Protein AF-A0A3M1UWJ4-F1 (afdb_monomer)

Structure (mmCIF, N/CA/C/O backbone):
data_AF-A0A3M1UWJ4-F1
#
_entry.id   AF-A0A3M1UWJ4-F1
#
loop_
_atom_site.group_PDB
_atom_site.id
_atom_site.type_symbol
_atom_site.label_atom_id
_atom_site.label_alt_id
_atom_site.label_comp_id
_atom_site.label_asym_id
_atom_site.label_entity_id
_atom_site.label_seq_id
_atom_site.pdbx_PDB_ins_code
_atom_site.Cartn_x
_atom_site.Cartn_y
_atom_site.Cartn_z
_atom_site.occupancy
_atom_site.B_iso_or_equiv
_atom_site.auth_seq_id
_atom_site.auth_comp_id
_atom_site.auth_asym_id
_atom_site.auth_atom_id
_atom_site.pdbx_PDB_model_num
ATOM 1 N N . MET A 1 1 ? -3.415 2.667 -33.981 1.00 69.69 1 MET A N 1
ATOM 2 C CA . MET A 1 1 ? -2.048 2.408 -34.490 1.00 69.69 1 MET A CA 1
ATOM 3 C C . MET A 1 1 ? -2.076 1.138 -35.316 1.00 69.69 1 MET A C 1
ATOM 5 O O . MET A 1 1 ? -2.840 0.243 -34.973 1.00 69.69 1 MET A O 1
ATOM 9 N N . LYS A 1 2 ? -1.305 1.057 -36.405 1.00 79.06 2 LYS A N 1
ATOM 10 C CA . LYS A 1 2 ? -1.230 -0.171 -37.210 1.00 79.06 2 LYS A CA 1
ATOM 11 C C . LYS A 1 2 ? -0.122 -1.060 -36.645 1.00 79.06 2 LYS A C 1
ATOM 13 O O . LYS A 1 2 ? 1.009 -0.594 -36.506 1.00 79.06 2 LYS A O 1
ATOM 18 N N . CYS A 1 3 ? -0.456 -2.303 -36.304 1.00 88.12 3 CYS A N 1
ATOM 19 C CA . CYS A 1 3 ? 0.518 -3.300 -35.873 1.00 88.12 3 CYS A CA 1
ATOM 20 C C . CYS A 1 3 ? 0.873 -4.213 -37.051 1.00 88.12 3 CYS A C 1
ATOM 22 O O . CYS A 1 3 ? -0.024 -4.680 -37.749 1.00 88.12 3 CYS A O 1
ATOM 24 N N . GLU A 1 4 ? 2.163 -4.441 -37.282 1.00 91.56 4 GLU A N 1
ATOM 25 C CA . GLU A 1 4 ? 2.673 -5.355 -38.307 1.00 91.56 4 GLU A CA 1
ATOM 26 C C . GLU A 1 4 ? 3.315 -6.575 -37.645 1.00 91.56 4 GLU A C 1
ATOM 28 O O . GLU A 1 4 ? 4.094 -6.432 -36.696 1.00 91.56 4 GLU A O 1
ATOM 33 N N . VAL A 1 5 ? 3.018 -7.779 -38.142 1.00 92.69 5 VAL A N 1
ATOM 34 C CA . VAL A 1 5 ? 3.632 -9.008 -37.632 1.00 92.69 5 VAL A CA 1
ATOM 35 C C . VAL A 1 5 ? 4.666 -9.528 -38.626 1.00 92.69 5 VAL A C 1
ATOM 37 O O . VAL A 1 5 ? 4.366 -9.878 -39.764 1.00 92.69 5 VAL A O 1
ATOM 40 N N . HIS A 1 6 ? 5.903 -9.627 -38.159 1.00 93.88 6 HIS A N 1
ATOM 41 C CA . HIS A 1 6 ? 7.056 -10.117 -38.900 1.00 93.88 6 HIS A CA 1
ATOM 42 C C . HIS A 1 6 ? 7.470 -11.495 -38.384 1.00 93.88 6 HIS A C 1
ATOM 44 O O . HIS A 1 6 ? 7.193 -11.858 -37.242 1.00 93.88 6 HIS A O 1
ATOM 50 N N . PHE A 1 7 ? 8.170 -12.263 -39.213 1.00 93.69 7 PHE A N 1
ATOM 51 C CA . PHE A 1 7 ? 8.702 -13.580 -38.855 1.00 93.69 7 PHE A CA 1
ATOM 52 C C . PHE A 1 7 ? 10.211 -13.604 -39.106 1.00 93.69 7 PHE A C 1
ATOM 54 O O . PHE A 1 7 ? 10.689 -13.037 -40.093 1.00 93.69 7 PHE A O 1
ATOM 61 N N . THR A 1 8 ? 10.970 -14.257 -38.225 1.00 90.00 8 THR A N 1
ATOM 62 C CA . THR A 1 8 ? 12.392 -14.542 -38.471 1.00 90.00 8 THR A CA 1
ATOM 63 C C . THR A 1 8 ? 12.554 -15.477 -39.668 1.00 90.00 8 THR A C 1
ATOM 65 O O . THR A 1 8 ? 11.612 -16.167 -40.070 1.00 90.00 8 THR A O 1
ATOM 68 N N . ARG A 1 9 ? 13.742 -15.494 -40.289 1.00 84.19 9 ARG A N 1
ATOM 69 C CA . ARG A 1 9 ? 13.929 -16.244 -41.547 1.00 84.19 9 ARG A CA 1
ATOM 70 C C . ARG A 1 9 ? 13.749 -17.743 -41.345 1.00 84.19 9 ARG A C 1
ATOM 72 O O . ARG A 1 9 ? 13.136 -18.390 -42.185 1.00 84.19 9 ARG A O 1
ATOM 79 N N . SER A 1 10 ? 14.237 -18.253 -40.220 1.00 85.25 10 SER A N 1
ATOM 80 C CA . SER A 1 10 ? 14.129 -19.663 -39.855 1.00 85.25 10 SER A CA 1
ATOM 81 C C . SER A 1 10 ? 12.829 -20.006 -39.128 1.00 85.25 10 SER A C 1
ATOM 83 O O . SER A 1 10 ? 12.615 -21.167 -38.800 1.00 85.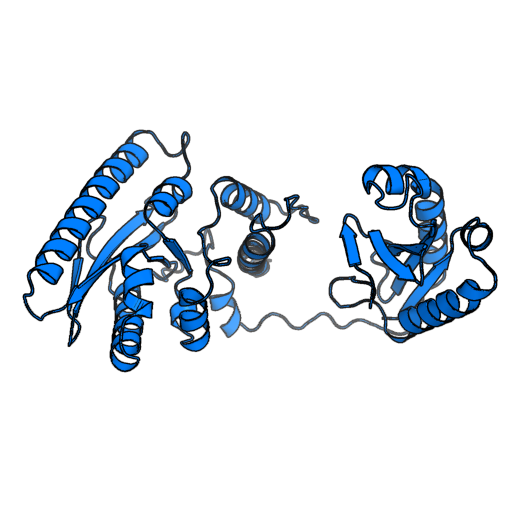25 10 SER A O 1
ATOM 85 N N . PHE A 1 11 ? 11.947 -19.034 -38.854 1.00 90.69 11 PHE A N 1
ATOM 86 C CA . PHE A 1 11 ? 10.750 -19.272 -38.044 1.00 90.69 11 PHE A CA 1
ATOM 87 C C . PHE A 1 11 ? 9.915 -20.440 -38.575 1.00 90.69 11 PHE A C 1
ATOM 89 O O . PHE A 1 11 ? 9.492 -21.313 -37.824 1.00 90.69 11 PHE A O 1
ATOM 96 N N . TRP A 1 12 ? 9.664 -20.450 -39.886 1.00 90.56 12 TRP A N 1
ATOM 97 C CA . TRP A 1 12 ? 8.770 -21.420 -40.514 1.00 90.56 12 TRP A CA 1
ATOM 98 C C . TRP A 1 12 ? 9.391 -22.803 -40.704 1.00 90.56 12 TRP A C 1
ATOM 100 O O . TRP A 1 12 ? 8.640 -23.747 -40.975 1.00 90.56 12 TRP A O 1
ATOM 110 N N . ASP A 1 13 ? 10.708 -22.927 -40.540 1.00 89.62 13 ASP A N 1
ATOM 111 C CA . ASP A 1 13 ? 11.413 -24.208 -40.597 1.00 89.62 13 ASP A CA 1
ATOM 112 C C . ASP A 1 13 ? 11.042 -25.077 -39.385 1.00 89.62 13 ASP A C 1
ATOM 114 O O . ASP A 1 13 ? 10.904 -26.293 -39.506 1.00 89.62 13 ASP A O 1
ATOM 118 N N . ASP A 1 14 ? 10.753 -24.442 -38.244 1.00 83.06 14 ASP A N 1
ATOM 119 C CA . ASP A 1 14 ? 10.400 -25.113 -36.988 1.00 83.06 14 ASP A CA 1
ATOM 120 C C . ASP A 1 14 ? 8.891 -25.398 -36.834 1.00 83.06 14 ASP A C 1
ATOM 122 O O . ASP A 1 14 ? 8.467 -26.102 -35.906 1.00 83.06 14 ASP A O 1
ATOM 126 N N . VAL A 1 15 ? 8.052 -24.854 -37.725 1.00 88.88 15 VAL A N 1
ATOM 127 C CA . VAL A 1 15 ? 6.584 -24.917 -37.629 1.00 88.88 15 VAL A CA 1
ATOM 128 C C . VAL A 1 15 ? 6.014 -26.027 -38.506 1.00 88.88 15 VAL A C 1
ATOM 130 O O . VAL A 1 15 ? 6.067 -25.958 -39.738 1.00 88.88 15 VAL A O 1
ATOM 133 N N . ASP A 1 16 ? 5.374 -27.004 -37.858 1.00 88.81 16 ASP A N 1
ATOM 134 C CA . ASP A 1 16 ? 4.639 -28.075 -38.534 1.00 88.81 16 ASP A CA 1
ATOM 135 C C . ASP A 1 16 ? 3.436 -27.556 -39.345 1.00 88.81 16 ASP A C 1
ATOM 137 O O . ASP A 1 16 ? 2.876 -26.490 -39.082 1.00 88.81 16 ASP A O 1
ATOM 141 N N . GLY A 1 17 ? 3.047 -28.309 -40.379 1.00 86.19 17 GLY A N 1
ATOM 142 C CA . GLY A 1 17 ? 2.015 -27.891 -41.333 1.00 86.19 17 GLY A CA 1
ATOM 143 C C . GLY A 1 17 ? 0.660 -27.574 -40.690 1.00 86.19 17 GLY A C 1
ATOM 144 O O . GLY A 1 17 ? -0.005 -26.634 -41.123 1.00 86.19 17 GLY A O 1
ATOM 145 N N . GLU A 1 18 ? 0.289 -28.299 -39.631 1.00 86.06 18 GLU A N 1
ATOM 146 C CA . GLU A 1 18 ? -0.959 -28.094 -38.886 1.00 86.06 18 GLU A CA 1
ATOM 147 C C . GLU A 1 18 ? -0.951 -26.761 -38.120 1.00 86.06 18 GLU A C 1
ATOM 149 O O . GLU A 1 18 ? -1.929 -26.010 -38.153 1.00 86.06 18 GLU A O 1
ATOM 154 N N . SER A 1 19 ? 0.177 -26.400 -37.501 1.00 89.50 19 SER A N 1
ATOM 155 C CA . SER A 1 19 ? 0.301 -25.170 -36.709 1.00 89.50 19 SER A CA 1
ATOM 156 C C . SER A 1 19 ? 0.443 -23.908 -37.561 1.00 89.50 19 SER A C 1
ATOM 158 O O . SER A 1 19 ? 0.139 -22.809 -37.085 1.00 89.50 19 SER A O 1
ATOM 160 N N . ARG A 1 20 ? 0.855 -24.024 -38.834 1.00 93.00 20 ARG A N 1
ATOM 161 C CA . ARG A 1 20 ? 1.030 -22.863 -39.731 1.00 93.00 20 ARG A CA 1
ATOM 162 C C . ARG A 1 20 ? -0.246 -22.040 -39.891 1.00 93.00 20 ARG A C 1
ATOM 164 O O . ARG A 1 20 ? -0.184 -20.811 -39.851 1.00 93.00 20 ARG A O 1
ATOM 171 N N . GLY A 1 21 ? -1.395 -22.701 -40.043 1.00 91.38 21 GLY A N 1
ATOM 172 C CA . GLY A 1 21 ? -2.692 -22.029 -40.168 1.00 91.38 21 GLY A CA 1
ATOM 173 C C . GLY A 1 21 ? -3.062 -21.245 -38.908 1.00 91.38 21 GLY A C 1
ATOM 174 O O . GLY A 1 21 ? -3.413 -20.067 -38.987 1.00 91.38 21 GLY A O 1
ATOM 175 N N . ALA A 1 22 ? -2.895 -21.866 -37.738 1.00 90.44 22 ALA A N 1
ATOM 176 C CA . ALA A 1 22 ? -3.184 -21.242 -36.449 1.00 90.44 22 ALA A CA 1
ATOM 177 C C . ALA A 1 22 ? -2.286 -20.024 -36.173 1.00 90.44 22 ALA A C 1
ATOM 179 O O . ALA A 1 22 ? -2.778 -18.981 -35.747 1.00 90.44 22 ALA A O 1
ATOM 180 N N . ILE A 1 23 ? -0.984 -20.122 -36.465 1.00 93.69 23 ILE A N 1
ATOM 181 C CA . ILE A 1 23 ? -0.036 -19.016 -36.263 1.00 93.69 23 ILE A CA 1
ATOM 182 C C . ILE A 1 23 ? -0.341 -17.848 -37.207 1.00 93.69 23 ILE A C 1
ATOM 184 O O . ILE A 1 23 ? -0.319 -16.698 -36.773 1.00 93.69 23 ILE A O 1
ATOM 188 N N . ARG A 1 24 ? -0.693 -18.113 -38.473 1.00 94.44 24 ARG A N 1
ATOM 189 C CA . ARG A 1 24 ? -1.115 -17.055 -39.409 1.00 94.44 24 ARG A CA 1
ATOM 190 C C . ARG A 1 24 ? -2.410 -16.376 -38.971 1.00 94.44 24 ARG A C 1
ATOM 192 O O . ARG A 1 24 ? -2.495 -15.155 -39.023 1.00 94.44 24 ARG A O 1
ATOM 199 N N . SER A 1 25 ? -3.391 -17.149 -38.503 1.00 92.25 25 SER A N 1
ATOM 200 C CA . SER A 1 25 ? -4.639 -16.595 -37.967 1.00 92.25 25 SER A CA 1
ATOM 201 C C . SER A 1 25 ? -4.383 -15.710 -36.745 1.00 92.25 25 SER A C 1
ATOM 203 O O . SER A 1 25 ? -4.987 -14.649 -36.616 1.00 92.25 25 SER A O 1
ATOM 205 N N . LEU A 1 26 ? -3.474 -16.129 -35.862 1.00 92.44 26 LEU A N 1
ATOM 206 C CA . LEU A 1 26 ? -3.075 -15.353 -34.693 1.00 92.44 26 LEU A CA 1
ATOM 207 C C . LEU A 1 26 ? -2.344 -14.064 -35.089 1.00 92.44 26 LEU A C 1
ATOM 209 O O . LEU A 1 26 ? -2.644 -13.012 -34.534 1.00 92.44 26 LEU A O 1
ATOM 213 N N . ALA A 1 27 ? -1.424 -14.131 -36.054 1.00 93.88 27 ALA A N 1
ATOM 214 C CA . ALA A 1 27 ? -0.736 -12.956 -36.582 1.00 93.88 27 ALA A CA 1
ATOM 215 C C . ALA A 1 27 ? -1.736 -11.938 -37.149 1.00 93.88 27 ALA A C 1
ATOM 217 O O . ALA A 1 27 ? -1.741 -10.793 -36.712 1.00 93.88 27 ALA A O 1
ATOM 218 N N . ALA A 1 28 ? -2.667 -12.374 -38.003 1.00 92.31 28 ALA A N 1
ATOM 219 C CA . ALA A 1 28 ? -3.712 -11.506 -38.550 1.00 92.31 28 ALA A CA 1
ATOM 220 C C . ALA A 1 28 ? -4.605 -10.888 -37.457 1.00 92.31 28 ALA A C 1
ATOM 222 O O . ALA A 1 28 ? -5.047 -9.744 -37.569 1.00 92.31 28 ALA A O 1
ATOM 223 N N . GLN A 1 29 ? -4.869 -11.626 -36.374 1.00 89.50 29 GLN A N 1
ATOM 224 C CA . GLN A 1 29 ? -5.610 -11.101 -35.230 1.00 89.50 29 GLN A CA 1
ATOM 225 C C . GLN A 1 29 ? -4.820 -10.022 -34.479 1.00 89.50 29 GLN A C 1
ATOM 227 O O . GLN A 1 29 ? -5.409 -9.012 -34.100 1.00 89.50 29 GLN A O 1
ATOM 232 N N . ILE A 1 30 ? -3.509 -10.202 -34.294 1.00 90.69 30 ILE A N 1
ATOM 233 C CA . ILE A 1 30 ? -2.627 -9.190 -33.691 1.00 90.69 30 ILE A CA 1
ATOM 234 C C . ILE A 1 30 ? -2.574 -7.938 -34.571 1.00 90.69 30 ILE A C 1
ATOM 236 O O . ILE A 1 30 ? -2.730 -6.838 -34.055 1.00 90.69 30 ILE A O 1
ATOM 240 N N . GLU A 1 31 ? -2.437 -8.083 -35.891 1.00 91.62 31 GLU A N 1
ATOM 241 C CA . GLU A 1 31 ? -2.428 -6.944 -36.822 1.00 91.62 31 GLU A CA 1
ATOM 242 C C . GLU A 1 31 ? -3.753 -6.171 -36.807 1.00 91.62 31 GLU A C 1
ATOM 244 O O . GLU A 1 31 ? -3.763 -4.942 -36.879 1.00 91.62 31 GLU A O 1
ATOM 249 N N . LYS A 1 32 ? -4.881 -6.885 -36.673 1.00 90.00 32 LYS A N 1
ATOM 250 C CA . LYS A 1 32 ? -6.222 -6.289 -36.598 1.00 90.00 32 LYS A CA 1
ATOM 251 C C . LYS A 1 32 ? -6.481 -5.570 -35.272 1.00 90.00 32 LYS A C 1
ATOM 253 O O . LYS A 1 32 ? -7.102 -4.512 -35.277 1.00 90.00 32 LYS A O 1
ATOM 258 N N . VAL A 1 33 ? -6.094 -6.177 -34.150 1.00 87.38 33 VAL A N 1
ATOM 259 C CA . VAL A 1 33 ? -6.375 -5.654 -32.800 1.00 87.38 33 VAL A CA 1
ATOM 260 C C . VAL A 1 33 ? -5.353 -4.595 -32.386 1.00 87.38 33 VAL A C 1
ATOM 262 O O . VAL A 1 33 ? -5.705 -3.656 -31.679 1.00 87.38 33 VAL A O 1
ATOM 265 N N . GLY A 1 34 ? -4.109 -4.719 -32.846 1.00 86.19 34 GLY A N 1
ATOM 266 C CA . GLY A 1 34 ? -2.986 -3.922 -32.368 1.00 86.19 34 GLY A CA 1
ATOM 267 C C . GLY A 1 34 ? -2.425 -4.422 -31.035 1.00 86.19 34 GLY A C 1
ATOM 268 O O . GLY A 1 34 ? -2.916 -5.393 -30.448 1.00 86.19 34 GLY A O 1
ATOM 269 N N . LEU A 1 35 ? -1.371 -3.760 -30.555 1.00 84.44 35 LEU A N 1
ATOM 270 C CA . LEU A 1 35 ? -0.904 -3.951 -29.183 1.00 84.44 35 LEU A CA 1
ATOM 271 C C . LEU A 1 35 ? -1.810 -3.183 -28.220 1.00 84.44 35 LEU A C 1
ATOM 273 O O . LEU A 1 35 ? -2.446 -2.196 -28.591 1.00 84.44 35 LEU A O 1
ATOM 277 N N . ARG A 1 36 ? -1.856 -3.629 -26.966 1.00 78.12 36 ARG A N 1
ATOM 278 C CA . ARG A 1 36 ? -2.507 -2.871 -25.889 1.00 78.12 36 ARG A CA 1
ATOM 279 C C . ARG A 1 36 ? -1.721 -1.591 -25.586 1.00 78.12 36 ARG A C 1
ATOM 281 O O . ARG A 1 36 ? -0.558 -1.477 -25.963 1.00 78.12 36 ARG A O 1
ATOM 288 N N . GLU A 1 37 ? -2.337 -0.660 -24.861 1.00 71.44 37 GLU A N 1
ATOM 289 C CA . GLU A 1 37 ? -1.729 0.632 -24.488 1.00 71.44 37 GLU A CA 1
ATOM 290 C C . GLU A 1 37 ? -0.381 0.479 -23.764 1.00 71.44 37 GLU A C 1
ATOM 292 O O . GLU A 1 37 ? 0.522 1.282 -23.955 1.00 71.44 37 GLU A O 1
ATOM 297 N N . ASN A 1 38 ? -0.194 -0.614 -23.021 1.00 69.38 38 ASN A N 1
ATOM 298 C CA . ASN A 1 38 ? 1.060 -0.957 -22.345 1.00 69.38 38 ASN A CA 1
ATOM 299 C C . ASN A 1 38 ? 2.074 -1.731 -23.220 1.00 69.38 38 ASN A C 1
ATOM 301 O O . ASN A 1 38 ? 3.010 -2.329 -22.691 1.00 69.38 38 ASN A O 1
ATOM 305 N N . GLY A 1 39 ? 1.860 -1.816 -24.537 1.00 79.50 39 GLY A N 1
ATOM 306 C CA . GLY A 1 39 ? 2.715 -2.560 -25.469 1.00 79.50 39 GLY A CA 1
ATOM 307 C C . GLY A 1 39 ? 2.550 -4.085 -25.425 1.00 79.50 39 GLY A C 1
ATOM 308 O O . GLY A 1 39 ? 3.298 -4.801 -26.090 1.00 79.50 39 GLY A O 1
ATOM 309 N N . ALA A 1 40 ? 1.583 -4.616 -24.668 1.00 79.69 40 ALA A N 1
ATOM 310 C CA . ALA A 1 40 ? 1.363 -6.057 -24.592 1.00 79.69 40 ALA A CA 1
ATOM 311 C C . ALA A 1 40 ? 0.735 -6.617 -25.878 1.00 79.69 40 ALA A C 1
ATOM 313 O O . ALA A 1 40 ? -0.246 -6.077 -26.400 1.00 79.69 40 ALA A O 1
ATOM 314 N N . ILE A 1 41 ? 1.251 -7.762 -26.337 1.00 86.31 41 ILE A N 1
ATOM 315 C CA . ILE A 1 41 ? 0.637 -8.536 -27.421 1.00 86.31 41 ILE A CA 1
ATOM 316 C C . ILE A 1 41 ? -0.602 -9.253 -26.860 1.00 86.31 41 ILE A C 1
ATOM 318 O O . ILE A 1 41 ? -0.474 -10.029 -25.905 1.00 86.31 41 ILE A O 1
ATOM 322 N N . PRO A 1 42 ? -1.804 -9.055 -27.433 1.00 83.12 42 PRO A N 1
ATOM 323 C CA . PRO A 1 42 ? -2.995 -9.769 -26.995 1.00 83.12 42 PRO A CA 1
ATOM 324 C C . PRO A 1 42 ? -2.766 -11.284 -26.969 1.00 83.12 42 PRO A C 1
ATOM 326 O O . PRO A 1 42 ? -2.249 -11.865 -27.922 1.00 83.12 42 PRO A O 1
ATOM 329 N N . TYR A 1 43 ? -3.199 -11.937 -25.889 1.00 86.75 43 TYR A N 1
ATOM 330 C CA . TYR A 1 43 ? -3.134 -13.393 -25.701 1.00 86.75 43 TYR A CA 1
ATOM 331 C C . TYR A 1 43 ? -1.735 -14.005 -25.531 1.00 86.75 43 TYR A C 1
ATOM 333 O O . TYR A 1 43 ? -1.613 -15.233 -25.647 1.00 86.75 43 TYR A O 1
ATOM 341 N N . PHE A 1 44 ? -0.713 -13.186 -25.285 1.00 90.44 44 PHE A N 1
ATOM 342 C CA . PHE A 1 44 ? 0.619 -13.637 -24.896 1.00 90.44 44 PHE A CA 1
ATOM 343 C C . PHE A 1 44 ? 0.908 -13.278 -23.435 1.00 90.44 44 PHE A C 1
ATOM 345 O O . PHE A 1 44 ? 0.432 -12.273 -22.913 1.00 90.44 44 PHE A O 1
ATOM 352 N N . GLU A 1 45 ? 1.728 -14.102 -22.795 1.00 83.69 45 GLU A N 1
ATOM 353 C CA . GLU A 1 45 ? 2.301 -13.860 -21.476 1.00 83.69 45 GLU A CA 1
ATOM 354 C C . GLU A 1 45 ? 3.627 -13.099 -21.630 1.00 83.69 45 GLU A C 1
ATOM 356 O O . GLU A 1 45 ? 4.457 -13.495 -22.459 1.00 83.69 45 GLU A O 1
ATOM 361 N N . PRO A 1 46 ? 3.865 -12.028 -20.859 1.00 84.81 46 PRO A N 1
ATOM 362 C CA . PRO A 1 46 ? 5.129 -11.307 -20.904 1.00 84.81 46 PRO A CA 1
ATOM 363 C C . PRO A 1 46 ? 6.262 -12.138 -20.289 1.00 84.81 46 PRO A C 1
ATOM 365 O O . PRO A 1 46 ? 6.089 -12.803 -19.269 1.00 84.81 46 PRO A O 1
ATOM 368 N N . LEU A 1 47 ? 7.439 -12.066 -20.907 1.00 74.62 47 LEU A N 1
ATOM 369 C CA . LEU A 1 47 ? 8.695 -12.612 -20.382 1.00 74.62 47 LEU A CA 1
ATOM 370 C C . LEU A 1 47 ? 9.652 -11.517 -19.882 1.00 74.62 47 LEU A C 1
ATOM 372 O O . LEU A 1 47 ? 10.583 -11.822 -19.146 1.00 74.62 47 LEU A O 1
ATOM 376 N N . GLY A 1 48 ? 9.411 -10.253 -20.247 1.00 76.19 48 GLY A N 1
ATOM 377 C CA . GLY A 1 48 ? 10.289 -9.115 -19.950 1.00 76.19 48 GLY A CA 1
ATOM 378 C C . GLY A 1 48 ? 11.146 -8.707 -21.153 1.00 76.19 48 GLY A C 1
ATOM 379 O O . GLY A 1 48 ? 11.228 -9.436 -22.137 1.00 76.19 48 GLY A O 1
ATOM 380 N N . ARG A 1 49 ? 11.749 -7.508 -21.107 1.00 76.06 49 ARG A N 1
ATOM 381 C CA . ARG A 1 49 ? 12.565 -6.922 -22.200 1.00 76.06 49 ARG A CA 1
ATOM 382 C C . ARG A 1 49 ? 11.904 -7.012 -23.589 1.00 76.06 49 ARG A C 1
ATOM 384 O O . ARG A 1 49 ? 12.565 -7.344 -24.565 1.00 76.06 49 ARG A O 1
ATOM 391 N N . CYS A 1 50 ? 10.598 -6.744 -23.665 1.00 85.75 50 CYS A N 1
ATOM 392 C CA . CYS A 1 50 ? 9.770 -6.841 -24.879 1.00 85.75 50 CYS A CA 1
ATOM 393 C C . CYS A 1 50 ? 9.549 -8.262 -25.436 1.00 85.75 50 CYS A C 1
ATOM 395 O O . CYS A 1 50 ? 8.978 -8.402 -26.517 1.00 85.75 50 CYS A O 1
ATOM 397 N N . PHE A 1 51 ? 9.940 -9.316 -24.712 1.00 86.25 51 PHE A N 1
ATOM 398 C CA . PHE A 1 51 ? 9.649 -10.702 -25.076 1.00 86.25 51 PHE A CA 1
ATOM 399 C C . PHE A 1 51 ? 8.312 -11.175 -24.518 1.00 86.25 51 PHE A C 1
ATOM 401 O O . PHE A 1 51 ? 7.903 -10.831 -23.406 1.00 86.25 51 PHE A O 1
ATOM 408 N N . PHE A 1 52 ? 7.669 -12.041 -25.289 1.00 90.94 52 PHE A N 1
ATOM 409 C CA . PHE A 1 52 ? 6.359 -12.598 -25.010 1.00 90.94 52 PHE A CA 1
ATOM 410 C C . PHE A 1 52 ? 6.315 -14.074 -25.404 1.00 90.94 52 PHE A C 1
ATOM 412 O O . PHE A 1 52 ? 6.951 -14.491 -26.376 1.00 90.94 52 PHE A O 1
ATOM 419 N N . LYS A 1 53 ? 5.523 -14.870 -24.684 1.00 93.00 53 LYS A N 1
ATOM 420 C CA . LYS A 1 53 ? 5.261 -16.273 -25.017 1.00 93.00 53 LYS A CA 1
ATOM 421 C C . LYS A 1 53 ? 3.775 -16.577 -25.114 1.00 93.00 53 LYS A C 1
ATOM 423 O O . LYS A 1 53 ? 2.965 -16.037 -24.372 1.00 93.00 53 LYS A O 1
ATOM 428 N N . LYS A 1 54 ? 3.414 -17.507 -25.993 1.00 93.25 54 LYS A N 1
ATOM 429 C CA . LYS A 1 54 ? 2.062 -18.068 -26.069 1.00 93.25 54 LYS A CA 1
ATOM 430 C C . LYS A 1 54 ? 2.124 -19.565 -26.306 1.00 93.25 54 LYS A C 1
ATOM 432 O O . LYS A 1 54 ? 2.909 -20.048 -27.119 1.00 93.25 54 LYS A O 1
ATOM 437 N N . ARG A 1 55 ? 1.263 -20.316 -25.627 1.00 90.62 55 ARG A N 1
ATOM 438 C CA . ARG A 1 55 ? 1.085 -21.741 -25.909 1.00 90.62 55 ARG A CA 1
ATOM 439 C C . ARG A 1 55 ? 0.176 -21.939 -27.124 1.00 90.62 55 ARG A C 1
ATOM 441 O O . ARG A 1 55 ? -0.925 -21.397 -27.168 1.00 90.62 55 ARG A O 1
ATOM 448 N N . VAL A 1 56 ? 0.627 -22.747 -28.079 1.00 90.44 56 VAL A N 1
ATOM 449 C CA . VAL A 1 56 ? -0.164 -23.196 -29.235 1.00 90.44 56 VAL A CA 1
ATOM 450 C C . VAL A 1 56 ? 0.007 -24.711 -29.316 1.00 90.44 56 VAL A C 1
ATOM 452 O O . VAL A 1 56 ? 1.064 -25.202 -29.709 1.00 90.44 56 VAL A O 1
ATOM 455 N N . GLY A 1 57 ? -0.997 -25.450 -28.835 1.00 87.88 57 GLY A N 1
ATOM 456 C CA . GLY A 1 57 ? -0.928 -26.906 -28.685 1.00 87.88 57 GLY A CA 1
ATOM 457 C C . GLY A 1 57 ? 0.086 -27.359 -27.622 1.00 87.88 57 GLY A C 1
ATOM 458 O O . GLY A 1 57 ? 0.058 -26.922 -26.463 1.00 87.88 57 GLY A O 1
ATOM 459 N N . ASN A 1 58 ? 0.985 -28.265 -28.007 1.00 87.25 58 ASN A N 1
ATOM 460 C CA . ASN A 1 58 ? 2.092 -28.769 -27.181 1.00 87.25 58 ASN A CA 1
ATOM 461 C C . ASN A 1 58 ? 3.411 -28.000 -27.399 1.00 87.25 58 ASN A C 1
ATOM 463 O O . ASN A 1 58 ? 4.463 -28.450 -26.944 1.00 87.25 58 ASN A O 1
ATOM 467 N N . ARG A 1 59 ? 3.361 -26.848 -28.073 1.00 91.31 59 ARG A N 1
ATOM 468 C CA . ARG A 1 59 ? 4.520 -26.003 -28.367 1.00 91.31 59 ARG A CA 1
ATOM 469 C C . ARG A 1 59 ? 4.301 -24.577 -27.872 1.00 91.31 59 ARG A C 1
ATOM 471 O O . ARG A 1 59 ? 3.186 -24.172 -27.519 1.00 91.31 59 ARG A O 1
ATOM 478 N N . ARG A 1 60 ? 5.385 -23.810 -27.841 1.00 92.31 60 ARG A N 1
ATOM 479 C CA . ARG A 1 60 ? 5.408 -22.424 -27.391 1.00 92.31 60 ARG A CA 1
ATOM 480 C C . ARG A 1 60 ? 5.914 -21.512 -28.495 1.00 92.31 60 ARG A C 1
ATOM 482 O O . ARG A 1 60 ? 6.995 -21.712 -29.033 1.00 92.31 60 ARG A O 1
ATOM 489 N N . LEU A 1 61 ? 5.111 -20.507 -28.802 1.00 94.25 61 LEU A N 1
ATOM 490 C CA . LEU A 1 61 ? 5.445 -19.422 -29.703 1.00 94.25 61 LEU A CA 1
ATOM 491 C C . LEU A 1 61 ? 6.125 -18.309 -28.909 1.00 94.25 61 LEU A C 1
ATOM 493 O O . LEU A 1 61 ? 5.572 -17.862 -27.902 1.00 94.25 61 LEU A O 1
ATOM 497 N N . LEU A 1 62 ? 7.300 -17.881 -29.361 1.00 94.38 62 LEU A N 1
ATOM 498 C CA . LEU A 1 62 ? 8.031 -16.744 -28.812 1.00 94.38 62 LEU A CA 1
ATOM 499 C C . LEU A 1 62 ? 7.913 -15.553 -29.759 1.00 94.38 62 LEU A C 1
ATOM 501 O O . LEU A 1 62 ? 8.120 -15.690 -30.966 1.00 94.38 62 LEU A O 1
ATOM 505 N N . ALA A 1 63 ? 7.596 -14.395 -29.196 1.00 94.19 63 ALA A N 1
ATOM 506 C CA . ALA A 1 63 ? 7.450 -13.143 -29.916 1.00 94.19 63 ALA A CA 1
ATOM 507 C C . ALA A 1 63 ? 8.224 -12.024 -29.215 1.00 94.19 63 ALA A C 1
ATOM 509 O O . ALA A 1 63 ? 8.476 -12.087 -28.011 1.00 94.19 63 ALA A O 1
ATOM 510 N N . TYR A 1 64 ? 8.584 -11.002 -29.978 1.00 92.06 64 TYR A N 1
ATOM 511 C CA . TYR A 1 64 ? 9.311 -9.831 -29.515 1.00 92.06 64 TYR A CA 1
ATOM 512 C C . TYR A 1 64 ? 8.673 -8.568 -30.084 1.00 92.06 64 TYR A C 1
ATOM 514 O O . TYR A 1 64 ? 8.454 -8.479 -31.289 1.00 92.06 64 TYR A O 1
ATOM 522 N N . VAL A 1 65 ? 8.358 -7.597 -29.235 1.00 90.69 65 VAL A N 1
ATOM 523 C CA . VAL A 1 65 ? 7.873 -6.282 -29.678 1.00 90.69 65 VAL A CA 1
ATOM 524 C C . VAL A 1 65 ? 9.080 -5.401 -29.981 1.00 90.69 65 VAL A C 1
ATOM 526 O O . VAL A 1 65 ? 9.962 -5.260 -29.138 1.00 90.69 65 VAL A O 1
ATOM 529 N N . LEU A 1 66 ? 9.137 -4.823 -31.182 1.00 86.62 66 LEU A N 1
ATOM 530 C CA . LEU A 1 66 ? 10.251 -3.960 -31.570 1.00 86.62 66 LEU A CA 1
ATOM 531 C C . LEU A 1 66 ? 10.149 -2.604 -30.840 1.00 86.62 66 LEU A C 1
ATOM 533 O O . LEU A 1 66 ? 9.114 -1.946 -30.948 1.00 86.62 66 LEU A O 1
ATOM 537 N N . PRO A 1 67 ? 11.195 -2.167 -30.112 1.00 71.25 67 PRO A N 1
ATOM 538 C CA . PRO A 1 67 ? 11.130 -1.011 -29.220 1.00 71.25 67 PRO A CA 1
ATOM 539 C C . PRO A 1 67 ? 11.480 0.302 -29.939 1.00 71.25 67 PRO A C 1
ATOM 541 O O . PRO A 1 67 ? 12.358 1.032 -29.487 1.00 71.25 67 PRO A O 1
ATOM 544 N N . PHE A 1 68 ? 10.861 0.600 -31.084 1.00 69.38 68 PHE A N 1
ATOM 545 C CA . PHE A 1 68 ? 11.087 1.880 -31.762 1.00 69.38 68 PHE A CA 1
ATOM 546 C C . PHE A 1 68 ? 9.826 2.733 -31.821 1.00 69.38 68 PHE A C 1
ATOM 548 O O . PHE A 1 68 ? 8.723 2.250 -32.069 1.00 69.38 68 PHE A O 1
ATOM 555 N N . ASP A 1 69 ? 10.044 4.028 -31.631 1.00 52.22 69 ASP A N 1
ATOM 556 C CA . ASP A 1 69 ? 9.022 5.060 -31.553 1.00 52.22 69 ASP A CA 1
ATOM 557 C C . ASP A 1 69 ? 8.870 5.731 -32.926 1.00 52.22 69 ASP A C 1
ATOM 559 O O . ASP A 1 69 ? 9.275 6.868 -33.164 1.00 52.22 69 ASP A O 1
ATOM 563 N N . VAL A 1 70 ? 8.384 4.968 -33.909 1.00 58.97 70 VAL A N 1
ATOM 564 C CA . VAL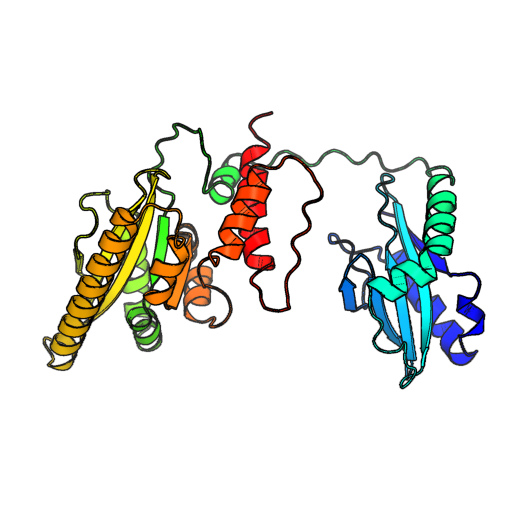 A 1 70 ? 7.982 5.547 -35.197 1.00 58.97 70 VAL A CA 1
ATOM 565 C C . VAL A 1 70 ? 6.494 5.839 -35.095 1.00 58.97 70 VAL A C 1
ATOM 567 O O . VAL A 1 70 ? 5.678 4.916 -35.072 1.00 58.97 70 VAL A O 1
ATOM 570 N N . VAL A 1 71 ? 6.160 7.131 -35.024 1.00 59.72 71 VAL A N 1
ATOM 571 C CA . VAL A 1 71 ? 4.802 7.654 -34.817 1.00 59.72 71 VAL A CA 1
ATOM 572 C C . VAL A 1 71 ? 3.766 6.849 -35.610 1.00 59.72 71 VAL A C 1
ATOM 574 O O . VAL A 1 71 ? 3.761 6.832 -36.841 1.00 59.72 71 VAL A O 1
ATOM 577 N N . GLY A 1 72 ? 2.882 6.163 -34.878 1.00 65.69 72 GLY A N 1
ATOM 578 C CA . GLY A 1 72 ? 1.734 5.441 -35.433 1.00 65.69 72 GLY A CA 1
ATOM 579 C C . GLY A 1 72 ? 1.969 3.979 -35.841 1.00 65.69 72 GLY A C 1
ATOM 580 O O . GLY A 1 72 ? 1.010 3.337 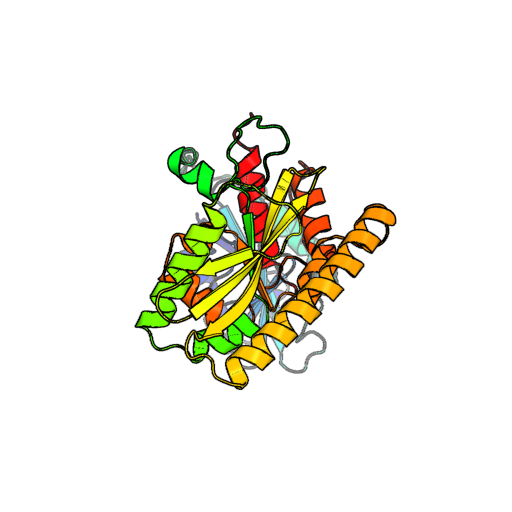-36.294 1.00 65.69 72 GLY A O 1
ATOM 581 N N . ARG A 1 73 ? 3.178 3.426 -35.663 1.00 76.25 73 ARG A N 1
ATOM 582 C CA . ARG A 1 73 ? 3.517 2.037 -36.021 1.00 76.25 73 ARG A CA 1
ATOM 583 C C . ARG A 1 73 ? 3.956 1.205 -34.825 1.00 76.25 73 ARG A C 1
ATOM 585 O O . ARG A 1 73 ? 4.737 1.645 -33.997 1.00 76.25 73 ARG A O 1
ATOM 592 N N . GLN A 1 74 ? 3.487 -0.036 -34.794 1.00 85.69 74 GLN A N 1
ATOM 593 C CA . GLN A 1 74 ? 3.945 -1.063 -33.863 1.00 85.69 74 GLN A CA 1
ATOM 594 C C . GLN A 1 74 ? 4.334 -2.303 -34.661 1.00 85.69 74 GLN A C 1
ATOM 596 O O . GLN A 1 74 ? 3.696 -2.615 -35.665 1.00 85.69 74 GLN A O 1
ATOM 601 N N . ALA A 1 75 ? 5.354 -3.030 -34.220 1.00 89.88 75 ALA A N 1
ATOM 602 C CA . ALA A 1 75 ? 5.782 -4.240 -34.904 1.00 89.88 75 ALA A CA 1
ATOM 603 C C . ALA A 1 75 ? 6.082 -5.364 -33.912 1.00 89.88 75 ALA A C 1
ATOM 605 O O . ALA A 1 75 ? 6.754 -5.165 -32.899 1.00 89.88 75 ALA A O 1
ATOM 606 N N . VAL A 1 76 ? 5.579 -6.553 -34.229 1.00 92.44 76 VAL A N 1
ATOM 607 C CA . VAL A 1 76 ? 5.818 -7.791 -33.487 1.00 92.44 76 VAL A CA 1
ATOM 608 C C . VAL A 1 76 ? 6.640 -8.717 -34.361 1.00 92.44 76 VAL A C 1
ATOM 610 O O . VAL A 1 76 ? 6.240 -9.033 -35.474 1.00 92.44 76 VAL A O 1
ATOM 613 N N . LEU A 1 77 ? 7.761 -9.200 -33.851 1.00 94.44 77 LEU A N 1
ATOM 614 C CA . LEU A 1 77 ? 8.591 -10.200 -34.499 1.00 94.44 77 LEU A CA 1
ATOM 615 C C . LEU A 1 77 ? 8.366 -11.569 -33.849 1.00 94.44 77 LEU A C 1
ATOM 617 O O . LEU A 1 77 ? 8.657 -11.766 -32.672 1.00 94.44 77 LEU A O 1
ATOM 621 N N . MET A 1 78 ? 7.870 -12.530 -34.621 1.00 95.50 78 MET A N 1
ATOM 622 C CA . MET A 1 78 ? 7.761 -13.933 -34.228 1.00 95.50 78 MET A CA 1
ATOM 623 C C . MET A 1 78 ? 9.126 -14.603 -34.388 1.00 95.50 78 MET A C 1
ATOM 625 O O . MET A 1 78 ? 9.664 -14.669 -35.495 1.00 95.50 78 MET A O 1
ATOM 629 N N . LEU A 1 79 ? 9.690 -15.069 -33.274 1.00 91.00 79 LEU A N 1
ATOM 630 C CA . LEU A 1 79 ? 11.088 -15.491 -33.189 1.00 91.00 79 LEU A CA 1
ATOM 631 C C . LEU A 1 79 ? 11.275 -16.994 -33.365 1.00 91.00 79 LEU A C 1
ATOM 633 O O . LEU A 1 79 ? 12.109 -17.414 -34.163 1.00 91.00 79 LEU A O 1
ATOM 637 N N . GLN A 1 80 ? 10.533 -17.799 -32.598 1.00 91.56 80 GLN A N 1
ATOM 638 C CA . GLN A 1 80 ? 10.717 -19.253 -32.518 1.00 91.56 80 GLN A CA 1
ATOM 639 C C . GLN A 1 80 ? 9.420 -19.978 -32.160 1.00 91.56 80 GLN A C 1
ATOM 641 O O . GLN A 1 80 ? 8.533 -19.416 -31.507 1.00 91.56 80 GLN A O 1
ATOM 646 N N . TYR A 1 81 ? 9.353 -21.260 -32.529 1.00 91.44 81 TYR A N 1
ATOM 647 C CA . TYR A 1 81 ? 8.253 -22.158 -32.195 1.00 91.44 81 TYR A CA 1
ATOM 648 C C . TYR A 1 81 ? 8.763 -23.460 -31.560 1.00 91.44 81 TYR A C 1
ATOM 650 O O . TYR A 1 81 ? 9.107 -24.432 -32.228 1.00 91.44 81 TYR A O 1
ATOM 658 N N . VAL A 1 82 ? 8.828 -23.468 -30.229 1.00 90.12 82 VAL A N 1
ATOM 659 C CA . VAL A 1 82 ? 9.621 -24.426 -29.449 1.00 90.12 82 VAL A CA 1
ATOM 660 C C . VAL A 1 82 ? 8.754 -25.573 -28.907 1.00 90.12 82 VAL A C 1
ATOM 662 O O . VAL A 1 82 ? 7.733 -25.308 -28.262 1.00 90.12 82 VAL A O 1
ATOM 665 N N . PRO A 1 83 ? 9.133 -26.852 -29.095 1.00 88.88 83 PRO A N 1
ATOM 666 C CA . PRO A 1 83 ? 8.397 -27.980 -28.534 1.00 88.88 83 PRO A CA 1
ATOM 667 C C . PRO A 1 83 ? 8.592 -28.137 -27.024 1.00 88.88 83 PRO A C 1
ATOM 669 O O . PRO A 1 83 ? 9.649 -27.831 -26.468 1.00 88.88 83 PRO A O 1
ATOM 672 N N . ARG A 1 84 ? 7.558 -28.647 -26.344 1.00 83.19 84 ARG A N 1
ATOM 673 C CA . ARG A 1 84 ? 7.614 -28.947 -24.908 1.00 83.19 84 ARG A CA 1
ATOM 674 C C . ARG A 1 84 ? 8.713 -29.959 -24.597 1.00 83.19 84 ARG A C 1
ATOM 676 O O . ARG A 1 84 ? 8.774 -31.016 -25.211 1.00 83.19 84 ARG A O 1
ATOM 683 N N . GLY A 1 85 ? 9.548 -29.626 -23.612 1.00 80.75 85 GLY A N 1
ATOM 684 C CA . GLY A 1 85 ? 10.683 -30.451 -23.187 1.00 80.75 85 GLY A CA 1
ATOM 685 C C . GLY A 1 85 ? 12.012 -30.099 -23.860 1.00 80.75 85 GLY A C 1
ATOM 686 O O . GLY A 1 85 ? 13.046 -30.588 -23.419 1.00 80.75 85 GLY A O 1
ATOM 687 N N . ALA A 1 86 ? 12.024 -29.222 -24.869 1.00 83.06 86 ALA A N 1
ATOM 688 C CA . ALA A 1 86 ? 13.278 -28.666 -25.366 1.00 83.06 86 ALA A CA 1
ATOM 689 C C . ALA A 1 86 ? 13.943 -27.791 -24.289 1.00 83.06 86 ALA A C 1
ATOM 691 O O . ALA A 1 86 ? 13.257 -27.085 -23.549 1.00 83.06 86 ALA A O 1
ATOM 692 N N . ALA A 1 87 ? 15.279 -27.763 -24.255 1.00 75.25 87 ALA A N 1
ATOM 693 C CA . ALA A 1 87 ? 16.050 -26.930 -23.320 1.00 75.25 87 ALA A CA 1
ATOM 694 C C . ALA A 1 87 ? 15.695 -25.430 -23.397 1.00 75.25 87 ALA A C 1
ATOM 696 O O . ALA A 1 87 ? 15.922 -24.676 -22.462 1.00 75.25 87 ALA A O 1
ATOM 697 N N . GLN A 1 88 ? 15.109 -25.006 -24.516 1.00 73.38 88 GLN A N 1
ATOM 698 C CA . GLN A 1 88 ? 14.740 -23.625 -24.816 1.00 73.38 88 GLN A CA 1
ATOM 699 C C . GLN A 1 88 ? 13.261 -23.327 -24.513 1.00 73.38 88 GLN A C 1
ATOM 701 O O . GLN A 1 88 ? 12.752 -22.273 -24.883 1.00 73.38 88 GLN A O 1
ATOM 706 N N . TYR A 1 89 ? 12.540 -24.271 -23.897 1.00 71.25 89 TYR A N 1
ATOM 707 C CA . TYR A 1 89 ? 11.100 -24.157 -23.682 1.00 71.25 89 TYR A CA 1
ATOM 708 C C . TYR A 1 89 ? 10.735 -23.088 -22.643 1.00 71.25 89 TYR A C 1
ATOM 710 O O . TYR A 1 89 ? 9.759 -22.372 -22.851 1.00 71.25 89 TYR A O 1
ATOM 718 N N . GLU A 1 90 ? 11.515 -22.942 -21.566 1.00 74.75 90 GLU A N 1
ATOM 719 C CA . GLU A 1 90 ? 11.468 -21.803 -20.628 1.00 74.75 90 GLU A CA 1
ATOM 720 C C . GLU A 1 90 ? 12.732 -20.961 -20.834 1.00 74.75 90 GLU A C 1
ATOM 722 O O . GLU A 1 90 ? 13.739 -21.176 -20.160 1.00 74.75 90 GLU A O 1
ATOM 727 N N . PRO A 1 91 ? 12.738 -20.087 -21.846 1.00 71.62 91 PRO A N 1
ATOM 728 C CA . PRO A 1 91 ? 13.965 -19.450 -22.281 1.00 71.62 91 PRO A CA 1
ATOM 729 C C . PRO A 1 91 ? 14.397 -18.333 -21.324 1.00 71.62 91 PRO A C 1
ATOM 731 O O . PRO A 1 91 ? 13.578 -17.526 -20.881 1.00 71.62 91 PRO A O 1
ATOM 734 N N . ASP A 1 92 ? 15.702 -18.254 -21.069 1.00 82.50 92 ASP A N 1
ATOM 735 C CA . ASP A 1 92 ? 16.321 -17.081 -20.456 1.00 82.50 92 ASP A CA 1
ATOM 736 C C . ASP A 1 92 ? 16.262 -15.891 -21.427 1.00 82.50 92 ASP A C 1
ATOM 738 O O . ASP A 1 92 ? 16.647 -15.997 -22.596 1.00 82.50 92 ASP A O 1
ATOM 742 N N . VAL A 1 93 ? 15.763 -14.752 -20.947 1.00 74.56 93 VAL A N 1
ATOM 743 C CA . VAL A 1 93 ? 15.524 -13.562 -21.779 1.00 74.56 93 VAL A CA 1
ATOM 744 C C . VAL A 1 93 ? 16.834 -12.976 -22.311 1.00 74.56 93 VAL A C 1
ATOM 746 O O . VAL A 1 93 ? 16.874 -12.509 -23.450 1.00 74.56 93 VAL A O 1
ATOM 749 N N . GLY A 1 94 ? 17.915 -13.027 -21.526 1.00 73.06 94 GLY A N 1
ATOM 750 C CA . GLY A 1 94 ? 19.239 -12.584 -21.965 1.00 73.06 94 GLY A CA 1
ATOM 751 C C . GLY A 1 94 ? 19.762 -13.442 -23.116 1.00 73.06 94 GLY A C 1
ATOM 752 O O . GLY A 1 94 ? 20.166 -12.916 -24.153 1.00 73.06 94 GLY A O 1
ATOM 753 N N . ALA A 1 95 ? 19.659 -14.763 -22.981 1.00 80.19 95 ALA A N 1
ATOM 754 C CA . ALA A 1 95 ? 20.052 -15.707 -24.022 1.00 80.19 95 ALA A CA 1
ATOM 755 C C . ALA A 1 95 ? 19.213 -15.574 -25.307 1.00 80.19 95 ALA A C 1
ATOM 757 O O . ALA A 1 95 ? 19.753 -15.724 -26.406 1.00 80.19 95 ALA A O 1
ATOM 758 N N . LEU A 1 96 ? 17.910 -15.281 -25.200 1.00 81.38 96 LEU A N 1
ATOM 759 C CA . LEU A 1 96 ? 17.062 -15.002 -26.368 1.00 81.38 96 LEU A CA 1
ATOM 760 C C . LEU A 1 96 ? 17.499 -13.744 -27.106 1.00 81.38 96 LEU A C 1
ATOM 762 O O . LEU A 1 96 ? 17.567 -13.759 -28.337 1.00 81.38 96 LEU A O 1
ATOM 766 N N . LEU A 1 97 ? 17.784 -12.674 -26.361 1.00 80.44 97 LEU A N 1
ATOM 767 C CA . LEU A 1 97 ? 18.227 -11.415 -26.940 1.00 80.44 97 LEU A CA 1
ATOM 768 C C . LEU A 1 97 ? 19.532 -11.609 -27.706 1.00 80.44 97 LEU A C 1
ATOM 770 O O . LEU A 1 97 ? 19.592 -11.235 -28.870 1.00 80.44 97 LEU A O 1
ATOM 774 N N . GLU A 1 98 ? 20.532 -12.258 -27.106 1.00 83.25 98 GLU A N 1
ATOM 775 C CA . GLU A 1 98 ? 21.801 -12.518 -27.795 1.00 83.25 98 GLU A CA 1
ATOM 776 C C . GLU A 1 98 ? 21.625 -13.390 -29.037 1.00 83.25 98 GLU A C 1
ATOM 778 O O . GLU A 1 98 ? 22.186 -13.094 -30.092 1.00 83.25 98 GLU A O 1
ATOM 783 N N . ARG A 1 99 ? 20.793 -14.434 -28.955 1.00 88.31 99 ARG A N 1
ATOM 784 C CA . ARG A 1 99 ? 20.549 -15.330 -30.090 1.00 88.31 99 ARG A CA 1
ATOM 785 C C . ARG A 1 99 ? 19.895 -14.620 -31.274 1.00 88.31 99 ARG A C 1
ATOM 787 O O . ARG A 1 99 ? 20.244 -14.909 -32.415 1.00 88.31 99 ARG A O 1
ATOM 794 N N . HIS A 1 100 ? 18.931 -13.739 -31.014 1.00 90.06 100 HIS A N 1
ATOM 795 C CA . HIS A 1 100 ? 18.123 -13.100 -32.058 1.00 90.06 100 HIS A CA 1
ATOM 796 C C . HIS A 1 100 ? 18.526 -11.659 -32.373 1.00 90.06 100 HIS A C 1
ATOM 798 O O . HIS A 1 100 ? 17.917 -11.049 -33.251 1.00 90.06 100 HIS A O 1
ATOM 804 N N . ARG A 1 101 ? 19.562 -11.121 -31.717 1.00 88.88 101 ARG A N 1
ATOM 805 C CA . ARG A 1 101 ? 20.052 -9.740 -31.867 1.00 88.88 101 ARG A CA 1
ATOM 806 C C . ARG A 1 101 ? 20.146 -9.302 -33.329 1.00 88.88 101 ARG A C 1
ATOM 808 O O . ARG A 1 101 ? 19.524 -8.318 -33.716 1.00 88.88 101 ARG A O 1
ATOM 815 N N . ALA A 1 102 ? 20.845 -10.077 -34.159 1.00 89.06 102 ALA A N 1
ATOM 816 C CA . ALA A 1 102 ? 21.058 -9.739 -35.567 1.00 89.06 102 ALA A CA 1
ATOM 817 C C . ALA A 1 102 ? 19.752 -9.688 -36.384 1.00 89.06 102 ALA A C 1
ATOM 819 O O . ALA A 1 102 ? 19.597 -8.846 -37.271 1.00 89.06 102 ALA A O 1
ATOM 820 N N . GLU A 1 103 ? 18.793 -10.573 -36.095 1.00 89.00 103 GLU A N 1
ATOM 821 C CA . GLU A 1 103 ? 17.492 -10.566 -36.767 1.00 89.00 103 GLU A CA 1
ATOM 822 C C . GLU A 1 103 ? 16.614 -9.411 -36.290 1.00 89.00 103 GLU A C 1
ATOM 824 O O . GLU A 1 103 ? 16.002 -8.744 -37.124 1.00 89.00 103 GLU A O 1
ATOM 829 N N . ILE A 1 104 ? 16.595 -9.142 -34.982 1.00 88.44 104 ILE A N 1
ATOM 830 C CA . ILE A 1 104 ? 15.880 -8.008 -34.385 1.00 88.44 104 ILE A CA 1
ATOM 831 C C . ILE A 1 104 ? 16.388 -6.696 -34.992 1.00 88.44 104 ILE A C 1
ATOM 833 O O . ILE A 1 104 ? 15.589 -5.895 -35.474 1.00 88.44 104 ILE A O 1
ATOM 837 N N . GLU A 1 105 ? 17.704 -6.491 -35.054 1.00 88.31 105 GLU A N 1
ATOM 838 C CA . GLU A 1 105 ? 18.319 -5.292 -35.640 1.00 88.31 105 GLU A CA 1
ATOM 839 C C . GLU A 1 105 ? 18.041 -5.153 -37.142 1.00 88.31 105 GLU A C 1
ATOM 841 O O . GLU A 1 105 ? 17.878 -4.042 -37.655 1.00 88.31 105 GLU A O 1
ATOM 846 N N . ARG A 1 106 ? 17.995 -6.271 -37.876 1.00 90.81 106 ARG A N 1
ATOM 847 C CA . ARG A 1 106 ? 17.648 -6.272 -39.302 1.00 90.81 106 ARG A CA 1
ATOM 848 C C . ARG A 1 106 ? 16.199 -5.840 -39.511 1.00 90.81 106 ARG A C 1
ATOM 850 O O . ARG A 1 106 ? 15.963 -4.907 -40.272 1.00 90.81 106 ARG A O 1
ATOM 857 N N . VAL A 1 107 ? 15.247 -6.490 -38.837 1.00 86.81 107 VAL A N 1
ATOM 858 C CA . VAL A 1 107 ? 13.814 -6.183 -38.991 1.00 86.81 107 VAL A CA 1
ATOM 859 C C . VAL A 1 107 ? 13.521 -4.767 -38.501 1.00 86.81 107 VAL A C 1
ATOM 861 O O . VAL A 1 107 ? 12.792 -4.038 -39.160 1.00 86.81 107 VAL A O 1
ATOM 864 N N . THR A 1 108 ? 14.160 -4.329 -37.414 1.00 85.69 108 THR A N 1
ATOM 865 C CA . THR A 1 108 ? 14.064 -2.944 -36.926 1.00 85.69 108 THR A CA 1
ATOM 866 C C . THR A 1 108 ? 14.445 -1.941 -38.015 1.00 85.69 108 THR A C 1
ATOM 868 O O . THR A 1 108 ? 13.689 -1.010 -38.282 1.00 85.69 108 THR A O 1
ATOM 871 N N . ARG A 1 109 ? 15.579 -2.151 -38.698 1.00 85.81 109 ARG A N 1
ATOM 872 C CA . ARG A 1 109 ? 16.003 -1.288 -39.811 1.00 85.81 109 ARG A CA 1
ATOM 873 C C . ARG A 1 109 ? 15.045 -1.340 -40.997 1.00 85.81 109 ARG A C 1
ATOM 875 O O . ARG A 1 109 ? 14.772 -0.301 -41.585 1.00 85.81 109 ARG A O 1
ATOM 882 N N . GLU A 1 110 ? 14.536 -2.518 -41.345 1.00 86.50 110 GLU A N 1
ATOM 883 C CA . GLU A 1 110 ? 13.581 -2.685 -42.449 1.00 86.50 110 GLU A CA 1
ATOM 884 C C . GLU A 1 110 ? 12.266 -1.945 -42.183 1.00 86.50 110 GLU A C 1
ATOM 886 O O . GLU A 1 110 ? 11.780 -1.226 -43.056 1.00 86.50 110 GLU A O 1
ATOM 891 N N . VAL A 1 111 ? 11.718 -2.059 -40.971 1.00 83.06 111 VAL A N 1
ATOM 892 C CA . VAL A 1 111 ? 10.467 -1.378 -40.610 1.00 83.06 111 VAL A CA 1
ATOM 893 C C . VAL A 1 111 ? 10.673 0.135 -40.492 1.00 83.06 111 VAL A C 1
ATOM 895 O O . VAL A 1 111 ? 9.821 0.899 -40.947 1.00 83.06 111 VAL A O 1
ATOM 898 N N . ALA A 1 112 ? 11.819 0.578 -39.964 1.00 82.00 112 ALA A N 1
ATOM 899 C CA . ALA A 1 112 ? 12.169 1.997 -39.880 1.00 82.00 112 ALA A CA 1
ATOM 900 C C . ALA A 1 112 ? 12.403 2.643 -41.259 1.00 82.00 112 ALA A C 1
ATOM 902 O O . ALA A 1 112 ? 12.057 3.804 -41.459 1.00 82.00 112 ALA A O 1
ATOM 903 N N . ALA A 1 113 ? 12.963 1.902 -42.221 1.00 82.50 113 ALA A N 1
ATOM 904 C CA . ALA A 1 113 ? 13.218 2.391 -43.577 1.00 82.50 113 ALA A CA 1
ATOM 905 C C . ALA A 1 113 ? 11.970 2.392 -44.480 1.00 82.50 113 ALA A C 1
ATOM 907 O O . ALA A 1 113 ? 11.983 3.002 -45.551 1.00 82.50 113 ALA A O 1
ATOM 908 N N . SER A 1 114 ? 10.894 1.710 -44.081 1.00 76.69 114 SER A N 1
ATOM 909 C CA . SER A 1 114 ? 9.660 1.645 -44.860 1.00 76.69 114 SER A CA 1
ATOM 910 C C . SER A 1 114 ? 8.896 2.977 -44.747 1.00 76.69 114 SER A C 1
ATOM 912 O O . SER A 1 114 ? 8.610 3.408 -43.629 1.00 76.69 114 SER A O 1
ATOM 914 N N . PRO A 1 115 ? 8.534 3.667 -45.845 1.00 64.56 115 PRO A N 1
ATOM 915 C CA . PRO A 1 115 ? 7.918 4.995 -45.779 1.00 64.56 115 PRO A CA 1
ATOM 916 C C . PRO A 1 115 ? 6.600 4.965 -44.995 1.00 64.56 115 PRO A C 1
ATOM 918 O O . PRO A 1 115 ? 5.750 4.102 -45.233 1.00 64.56 115 PRO A O 1
ATOM 921 N N . ALA A 1 116 ? 6.438 5.881 -44.032 1.00 58.38 116 ALA A N 1
ATOM 922 C CA . ALA A 1 116 ? 5.201 6.060 -43.269 1.00 58.38 116 ALA A CA 1
ATOM 923 C C . ALA A 1 116 ? 4.019 6.306 -44.224 1.00 58.38 116 ALA A C 1
ATOM 925 O O . ALA A 1 116 ? 4.121 7.135 -45.127 1.00 58.38 116 ALA A O 1
ATOM 926 N N . GLN A 1 117 ? 2.899 5.591 -44.051 1.00 56.56 117 GLN A N 1
ATOM 927 C CA . GLN A 1 117 ? 1.677 5.974 -44.761 1.00 56.56 117 GLN A CA 1
ATOM 928 C C . GLN A 1 117 ? 1.193 7.313 -44.180 1.00 56.56 117 GLN A C 1
ATOM 930 O O . GLN A 1 117 ? 1.113 7.433 -42.956 1.00 56.56 117 GLN A O 1
ATOM 935 N N . PRO A 1 118 ? 0.893 8.319 -45.016 1.00 47.78 118 PRO A N 1
ATOM 936 C CA . PRO A 1 118 ? 0.459 9.626 -44.544 1.00 47.78 118 PRO A CA 1
ATOM 937 C C . PRO A 1 118 ? -0.948 9.492 -43.956 1.00 47.78 118 PRO A C 1
ATOM 939 O O . PRO A 1 118 ? -1.913 9.314 -44.694 1.00 47.78 118 PRO A O 1
ATOM 942 N N . GLY A 1 119 ? -1.072 9.523 -42.628 1.00 53.50 119 GLY A N 1
ATOM 943 C CA . GLY A 1 119 ? -2.389 9.456 -41.998 1.00 53.50 119 GLY A CA 1
ATOM 944 C C . GLY A 1 119 ? -2.408 9.004 -40.545 1.00 53.50 119 GLY A C 1
ATOM 945 O O . GLY A 1 119 ? -3.046 8.008 -40.237 1.00 53.50 119 GLY A O 1
ATOM 946 N N . SER A 1 120 ? -1.753 9.741 -39.652 1.00 45.06 120 SER A N 1
ATOM 947 C CA . SER A 1 120 ? -2.295 10.010 -38.313 1.00 45.06 120 SER A CA 1
ATOM 948 C C . SER A 1 120 ? -1.397 11.038 -37.641 1.00 45.06 120 SER A C 1
ATOM 950 O O . SER A 1 120 ? -0.402 10.697 -37.004 1.00 45.06 120 SER A O 1
ATOM 952 N N . GLU A 1 121 ? -1.731 12.308 -37.827 1.00 41.53 121 GLU A N 1
ATOM 953 C CA . GLU A 1 121 ? -1.224 13.374 -36.975 1.00 41.53 121 GLU A CA 1
ATOM 954 C C . GLU A 1 121 ? -1.805 13.120 -35.576 1.00 41.53 121 GLU A C 1
ATOM 956 O O . GLU A 1 121 ? -3.007 13.265 -35.345 1.00 41.53 121 GLU A O 1
ATOM 961 N N . VAL A 1 122 ? -0.982 12.585 -34.673 1.00 45.69 122 VAL A N 1
ATOM 962 C CA . VAL A 1 122 ? -1.387 12.344 -33.288 1.00 45.69 122 VAL A CA 1
ATOM 963 C C . VAL A 1 122 ? -1.469 13.710 -32.625 1.00 45.69 122 VAL A C 1
ATOM 965 O O . VAL A 1 122 ? -0.447 14.352 -32.392 1.00 45.69 122 VAL A O 1
ATOM 968 N N . LYS A 1 123 ? -2.691 14.178 -32.356 1.00 42.41 123 LYS A N 1
ATOM 969 C CA . LYS A 1 123 ? -2.894 15.360 -31.517 1.00 42.41 123 LYS A CA 1
ATOM 970 C C . LYS A 1 123 ? -2.259 15.080 -30.147 1.00 42.41 123 LYS A C 1
ATOM 972 O O . LYS A 1 123 ? -2.547 14.017 -29.591 1.00 42.41 123 LYS A O 1
ATOM 977 N N . PRO A 1 124 ? -1.422 15.983 -29.606 1.00 38.97 124 PRO A N 1
ATOM 978 C CA . PRO A 1 124 ? -0.914 15.828 -28.252 1.00 38.97 124 PRO A CA 1
ATOM 979 C C . PRO A 1 124 ? -2.095 15.698 -27.289 1.00 38.97 124 PRO A C 1
ATOM 981 O O . PRO A 1 124 ? -3.138 16.333 -27.482 1.00 38.97 124 PRO A O 1
ATOM 984 N N . LEU A 1 125 ? -1.939 14.824 -26.294 1.00 38.16 125 LEU A N 1
ATOM 985 C CA . LEU A 1 125 ? -2.931 14.674 -25.238 1.00 38.16 125 LEU A CA 1
ATOM 986 C C . LEU A 1 125 ? -3.153 16.041 -24.569 1.00 38.16 125 LEU A C 1
ATOM 988 O O . LEU A 1 125 ? -2.191 16.800 -24.417 1.00 38.16 125 LEU A O 1
ATOM 992 N N . PRO A 1 126 ? -4.400 16.384 -24.207 1.00 48.56 126 PRO A N 1
ATOM 993 C CA . PRO A 1 126 ? -4.649 17.579 -23.417 1.00 48.56 126 PRO A CA 1
ATOM 994 C C . PRO A 1 126 ? -3.878 17.489 -22.088 1.00 48.56 126 PRO A C 1
ATOM 996 O O . PRO A 1 126 ? -3.678 16.378 -21.585 1.00 48.56 126 PRO A O 1
ATOM 999 N N . PRO A 1 127 ? -3.436 18.628 -21.527 1.00 52.28 127 PRO A N 1
ATOM 1000 C CA . PRO A 1 127 ? -2.794 18.649 -20.218 1.00 52.28 127 PRO A CA 1
ATOM 1001 C C . PRO A 1 127 ? -3.730 18.067 -19.153 1.00 52.28 127 PRO A C 1
ATOM 1003 O O . PRO A 1 127 ? -4.957 18.110 -19.293 1.00 52.28 127 PRO A O 1
ATOM 1006 N N . VAL A 1 128 ? -3.137 17.491 -18.107 1.00 42.47 128 VAL A N 1
ATOM 1007 C CA . VAL A 1 128 ? -3.886 16.961 -16.962 1.00 42.47 128 VAL A CA 1
ATOM 1008 C C . VAL A 1 128 ? -4.646 18.125 -16.307 1.00 42.47 128 VAL A C 1
ATOM 1010 O O . VAL A 1 128 ? -4.022 19.150 -16.052 1.00 42.47 128 VAL A O 1
ATOM 1013 N N . PRO A 1 129 ? -5.965 18.005 -16.062 1.00 58.56 129 PRO A N 1
ATOM 1014 C CA . PRO A 1 129 ? -6.741 19.038 -15.380 1.00 58.56 129 PRO A CA 1
ATOM 1015 C C . PRO A 1 129 ? -6.157 19.400 -14.011 1.00 58.56 129 PRO A C 1
ATOM 1017 O O . PRO A 1 129 ? -5.770 18.505 -13.255 1.00 58.56 129 PRO A O 1
ATOM 1020 N N . ASP A 1 130 ? -6.156 20.692 -13.677 1.00 47.78 130 ASP A N 1
ATOM 1021 C CA . ASP A 1 130 ? -5.586 21.221 -12.432 1.00 47.78 130 ASP A CA 1
ATOM 1022 C C . ASP A 1 130 ? -6.188 20.559 -11.181 1.00 47.78 130 ASP A C 1
ATOM 1024 O O . ASP A 1 130 ? -5.497 20.354 -10.183 1.00 47.78 130 ASP A O 1
ATOM 1028 N N . GLU A 1 131 ? -7.460 20.146 -11.239 1.00 46.34 131 GLU A N 1
ATOM 1029 C CA . GLU A 1 131 ? -8.132 19.477 -10.121 1.00 46.34 131 GLU A CA 1
ATOM 1030 C C . GLU A 1 131 ? -7.578 18.069 -9.839 1.00 46.34 131 GLU A C 1
ATOM 1032 O O . GLU A 1 131 ? -7.728 17.551 -8.732 1.00 46.34 131 GLU A O 1
ATOM 1037 N N . LEU A 1 132 ? -6.923 17.445 -10.825 1.00 43.44 132 LEU A N 1
ATOM 1038 C CA . LEU A 1 132 ? -6.310 16.122 -10.698 1.00 43.44 132 LEU A CA 1
ATOM 1039 C C . LEU A 1 132 ? -4.840 16.188 -10.278 1.00 43.44 132 LEU A C 1
ATOM 1041 O O . LEU A 1 132 ? -4.331 15.202 -9.750 1.00 43.44 132 LEU A O 1
ATOM 1045 N N . LEU A 1 133 ? -4.168 17.333 -10.439 1.00 44.53 133 LEU A N 1
ATOM 1046 C CA . LEU A 1 133 ? -2.771 17.514 -10.019 1.00 44.53 133 LEU A CA 1
ATOM 1047 C C . LEU A 1 133 ? -2.591 17.274 -8.509 1.00 44.53 133 LEU A C 1
ATOM 1049 O O . LEU A 1 133 ? -1.581 16.720 -8.083 1.00 44.53 133 LEU A O 1
ATOM 1053 N N . TYR A 1 134 ? -3.610 17.584 -7.703 1.00 39.97 134 TYR A N 1
ATOM 1054 C CA . TYR A 1 134 ? -3.621 17.346 -6.256 1.00 39.97 134 TYR A CA 1
ATOM 1055 C C . TYR A 1 134 ? -3.495 15.864 -5.865 1.00 39.97 134 TYR A C 1
ATOM 1057 O O . TYR A 1 134 ? -2.750 15.515 -4.952 1.00 39.97 134 TYR A O 1
ATOM 1065 N N . PHE A 1 135 ? -4.173 14.971 -6.590 1.00 40.09 135 PHE A N 1
ATOM 1066 C CA . PHE A 1 135 ? -4.131 13.523 -6.336 1.00 40.09 135 PHE A CA 1
ATOM 1067 C C . PHE A 1 135 ? -2.843 12.866 -6.830 1.00 40.09 135 PHE A C 1
ATOM 1069 O O . PHE A 1 135 ? -2.550 11.714 -6.516 1.00 40.09 135 PHE A O 1
ATOM 1076 N N . VAL A 1 136 ? -2.081 13.605 -7.627 1.00 41.88 136 VAL A N 1
ATOM 1077 C CA . VAL A 1 136 ? -0.927 13.110 -8.351 1.00 41.88 136 VAL A CA 1
ATOM 1078 C C . VAL A 1 136 ? 0.365 13.615 -7.700 1.00 41.88 136 VAL A C 1
ATOM 1080 O O . VAL A 1 136 ? 1.417 13.120 -8.045 1.00 41.88 136 VAL A O 1
ATOM 1083 N N . HIS A 1 137 ? 0.364 14.563 -6.755 1.00 49.97 137 HIS A N 1
ATOM 1084 C CA . HIS A 1 137 ? 1.596 15.230 -6.283 1.00 49.97 137 HIS A CA 1
ATOM 1085 C C . HIS A 1 137 ? 1.843 15.143 -4.758 1.00 49.97 137 HIS A C 1
ATOM 1087 O O . HIS A 1 137 ? 1.722 16.162 -4.076 1.00 49.97 137 HIS A O 1
ATOM 1093 N N . PRO A 1 138 ? 2.225 13.984 -4.185 1.00 40.81 138 PRO A N 1
ATOM 1094 C CA . PRO A 1 138 ? 2.501 13.891 -2.753 1.00 40.81 138 PRO A CA 1
ATOM 1095 C C . PRO A 1 138 ? 3.903 14.351 -2.288 1.00 40.81 138 PRO A C 1
ATOM 1097 O O . PRO A 1 138 ? 4.049 14.576 -1.095 1.00 40.81 138 PRO A O 1
ATOM 1100 N N . ASN A 1 139 ? 4.929 14.549 -3.134 1.00 37.09 139 ASN A N 1
ATOM 1101 C CA . ASN A 1 139 ? 6.261 14.993 -2.663 1.00 37.09 139 ASN A CA 1
ATOM 1102 C C . ASN A 1 139 ? 6.924 16.088 -3.525 1.00 37.09 139 ASN A C 1
ATOM 1104 O O . ASN A 1 139 ? 8.081 15.964 -3.939 1.00 37.09 139 ASN A O 1
ATOM 1108 N N . ARG A 1 140 ? 6.260 17.232 -3.754 1.00 38.41 140 ARG A N 1
ATOM 1109 C CA . ARG A 1 140 ? 6.958 18.400 -4.331 1.00 38.41 140 ARG A CA 1
ATOM 1110 C C . ARG A 1 140 ? 7.995 18.974 -3.352 1.00 38.41 140 ARG A C 1
ATOM 1112 O O . ARG A 1 140 ? 7.690 19.838 -2.535 1.00 38.41 140 ARG A O 1
ATOM 1119 N N . VAL A 1 141 ? 9.259 18.584 -3.518 1.00 35.81 141 VAL A N 1
ATOM 1120 C CA . VAL A 1 141 ? 10.415 19.318 -2.982 1.00 35.81 141 VAL A CA 1
ATOM 1121 C C . VAL A 1 141 ? 10.504 20.659 -3.717 1.00 35.81 141 VAL A C 1
ATOM 1123 O O . VAL A 1 141 ? 10.855 20.715 -4.893 1.00 35.81 141 VAL A O 1
ATOM 1126 N N . GLY A 1 142 ? 10.144 21.747 -3.033 1.00 33.69 142 GLY A N 1
ATOM 1127 C CA . GLY A 1 142 ? 10.308 23.118 -3.532 1.00 33.69 142 GLY A CA 1
ATOM 1128 C C . GLY A 1 142 ? 9.020 23.888 -3.823 1.00 33.69 142 GLY A C 1
ATOM 1129 O O . GLY A 1 142 ? 9.100 25.089 -4.077 1.00 33.69 142 GLY A O 1
ATOM 1130 N N . MET A 1 143 ? 7.836 23.273 -3.711 1.00 33.69 143 MET A N 1
ATOM 1131 C CA . MET A 1 143 ? 6.627 24.071 -3.510 1.00 33.69 143 MET A CA 1
ATOM 1132 C C . MET A 1 143 ? 6.530 24.436 -2.036 1.00 33.69 143 MET A C 1
ATOM 1134 O O . MET A 1 143 ? 6.112 23.645 -1.201 1.00 33.69 143 MET A O 1
ATOM 1138 N N . THR A 1 144 ? 6.811 25.697 -1.740 1.00 34.09 144 THR A N 1
ATOM 1139 C CA . THR A 1 144 ? 6.150 26.455 -0.674 1.00 34.09 144 THR A CA 1
ATOM 1140 C C . THR A 1 144 ? 4.652 26.605 -0.978 1.00 34.09 144 THR A C 1
ATOM 1142 O O . THR A 1 144 ? 4.103 27.702 -0.981 1.00 34.09 144 THR A O 1
ATOM 1145 N N . VAL A 1 145 ? 3.964 25.495 -1.247 1.00 37.03 145 VAL A N 1
ATOM 1146 C CA . VAL A 1 145 ? 2.553 25.391 -0.913 1.00 37.03 145 VAL A CA 1
ATOM 1147 C C . VAL A 1 145 ? 2.523 24.608 0.372 1.00 37.03 145 VAL A C 1
ATOM 1149 O O . VAL A 1 145 ? 2.685 23.395 0.414 1.00 37.03 145 VAL A O 1
ATOM 1152 N N . CYS A 1 146 ? 2.393 25.398 1.425 1.00 35.69 146 CYS A N 1
ATOM 1153 C CA . CYS A 1 146 ? 1.911 25.035 2.733 1.00 35.69 146 CYS A CA 1
ATOM 1154 C C . CYS A 1 146 ? 0.537 24.353 2.620 1.00 35.69 146 CYS A C 1
ATOM 1156 O O . CYS A 1 146 ? -0.451 24.928 3.065 1.00 35.69 146 CYS A O 1
ATOM 1158 N N . ASP A 1 147 ? 0.442 23.183 1.991 1.00 45.69 147 ASP A N 1
ATOM 1159 C CA . ASP A 1 147 ? -0.650 22.277 2.302 1.00 45.69 147 ASP A CA 1
ATOM 1160 C C . ASP A 1 147 ? -0.054 21.199 3.184 1.00 45.69 147 ASP A C 1
ATOM 1162 O O . ASP A 1 147 ? 0.832 20.428 2.827 1.00 45.69 147 ASP A O 1
ATOM 1166 N N . ASP A 1 148 ? -0.503 21.246 4.414 1.00 52.97 148 ASP A N 1
ATOM 1167 C CA . ASP A 1 148 ? -0.099 20.483 5.565 1.00 52.97 148 ASP A CA 1
ATOM 1168 C C . ASP A 1 148 ? -0.488 19.001 5.456 1.00 52.97 148 ASP A C 1
ATOM 1170 O O . ASP A 1 148 ? -0.613 18.348 6.485 1.00 52.97 148 ASP A O 1
ATOM 1174 N N . ARG A 1 149 ? -0.665 18.475 4.235 1.00 50.97 149 ARG A N 1
ATOM 1175 C CA . ARG A 1 149 ? -1.509 17.314 3.935 1.00 50.97 149 ARG A CA 1
ATOM 1176 C C . ARG A 1 149 ? -0.800 16.112 3.328 1.00 50.97 149 ARG A C 1
ATOM 1178 O O . ARG A 1 149 ? -1.469 15.166 2.937 1.00 50.97 149 ARG A O 1
ATOM 1185 N N . THR A 1 150 ? 0.524 16.056 3.249 1.00 61.00 150 THR A N 1
ATOM 1186 C CA . THR A 1 150 ? 1.203 14.825 2.805 1.00 61.00 150 THR A CA 1
ATOM 1187 C C . THR A 1 150 ? 1.362 13.859 3.974 1.00 61.00 150 THR A C 1
ATOM 1189 O O . THR A 1 150 ? 2.407 13.771 4.618 1.00 61.00 150 THR A O 1
ATOM 1192 N N . HIS A 1 151 ? 0.265 13.152 4.268 1.00 74.06 151 HIS A N 1
ATOM 1193 C CA . HIS A 1 151 ? 0.196 12.163 5.340 1.00 74.06 151 HIS A CA 1
ATOM 1194 C C . HIS A 1 151 ? 0.286 10.736 4.795 1.00 74.06 151 HIS A C 1
ATOM 1196 O O . HIS A 1 151 ? -0.422 10.359 3.855 1.00 74.06 151 HIS A O 1
ATOM 1202 N N . THR A 1 152 ? 1.123 9.916 5.425 1.00 83.94 152 THR A N 1
ATOM 1203 C CA . THR A 1 152 ? 0.995 8.457 5.326 1.00 83.94 152 THR A CA 1
ATOM 1204 C C . THR A 1 152 ? 0.342 7.948 6.598 1.00 83.94 152 THR A C 1
ATOM 1206 O O . THR A 1 152 ? 0.802 8.249 7.700 1.00 83.94 152 THR A O 1
ATOM 1209 N N . VAL A 1 153 ? -0.733 7.180 6.440 1.00 90.38 153 VAL A N 1
ATOM 1210 C CA . VAL A 1 153 ? -1.442 6.547 7.549 1.00 90.38 153 VAL A CA 1
ATOM 1211 C C . VAL A 1 153 ? -0.922 5.128 7.696 1.00 90.38 153 VAL A C 1
ATOM 1213 O O . VAL A 1 153 ? -1.024 4.319 6.776 1.00 90.38 153 VAL A O 1
ATOM 1216 N N . TYR A 1 154 ? -0.371 4.830 8.863 1.00 92.06 154 TYR A N 1
ATOM 1217 C CA . TYR A 1 154 ? 0.118 3.523 9.261 1.00 92.06 154 TYR A CA 1
ATOM 1218 C C . TYR A 1 154 ? -0.862 2.904 10.254 1.00 92.06 154 TYR A C 1
ATOM 1220 O O . TYR A 1 154 ? -1.169 3.487 11.292 1.00 92.06 154 TYR A O 1
ATOM 1228 N N . LEU A 1 155 ? -1.338 1.696 9.970 1.00 93.81 155 LEU A N 1
ATOM 1229 C CA . LEU A 1 155 ? -2.204 0.940 10.869 1.00 93.81 155 LEU A CA 1
ATOM 1230 C C . LEU A 1 155 ? -1.421 -0.226 11.455 1.00 93.81 155 LEU A C 1
ATOM 1232 O O . LEU A 1 155 ? -0.855 -1.036 10.715 1.00 93.81 155 LEU A O 1
ATOM 1236 N N . THR A 1 156 ? -1.413 -0.362 12.779 1.00 94.25 156 THR A N 1
ATOM 1237 C CA . THR A 1 156 ? -0.823 -1.551 13.403 1.00 94.25 156 THR A CA 1
ATOM 1238 C C . THR A 1 156 ? -1.680 -2.789 13.145 1.00 94.25 156 THR A C 1
ATOM 1240 O O . THR A 1 156 ? -2.883 -2.727 12.867 1.00 94.25 156 THR A O 1
ATOM 1243 N N . ALA A 1 157 ? -1.084 -3.960 13.365 1.00 90.75 157 ALA A N 1
ATOM 1244 C CA . ALA A 1 157 ? -1.806 -5.224 13.292 1.00 90.75 157 ALA A CA 1
ATOM 1245 C C . ALA A 1 157 ? -2.990 -5.306 14.280 1.00 90.75 157 ALA A C 1
ATOM 1247 O O . ALA A 1 157 ? -3.899 -6.109 14.070 1.00 90.75 157 ALA A O 1
ATOM 1248 N N . SER A 1 158 ? -2.992 -4.515 15.366 1.00 93.19 158 SER A N 1
ATOM 1249 C CA . SER A 1 158 ? -4.137 -4.474 16.286 1.00 93.19 158 SER A CA 1
ATOM 1250 C C . SER A 1 158 ? -5.354 -3.845 15.631 1.00 93.19 158 SER A C 1
ATOM 1252 O O . SER A 1 158 ? -6.424 -4.450 15.643 1.00 93.19 158 SER A O 1
ATOM 1254 N N . VAL A 1 159 ? -5.171 -2.685 14.996 1.00 95.25 159 VAL A N 1
ATOM 1255 C CA . VAL A 1 159 ? -6.244 -1.962 14.303 1.00 95.25 159 VAL A CA 1
ATOM 1256 C C . VAL A 1 159 ? -6.832 -2.818 13.189 1.00 95.25 159 VAL A C 1
ATOM 1258 O O . VAL A 1 159 ? -8.044 -3.009 13.142 1.00 95.25 159 VAL A O 1
ATOM 1261 N N . VAL A 1 160 ? -5.979 -3.406 12.344 1.00 92.06 160 VAL A N 1
ATOM 1262 C CA . VAL A 1 160 ? -6.418 -4.234 11.207 1.0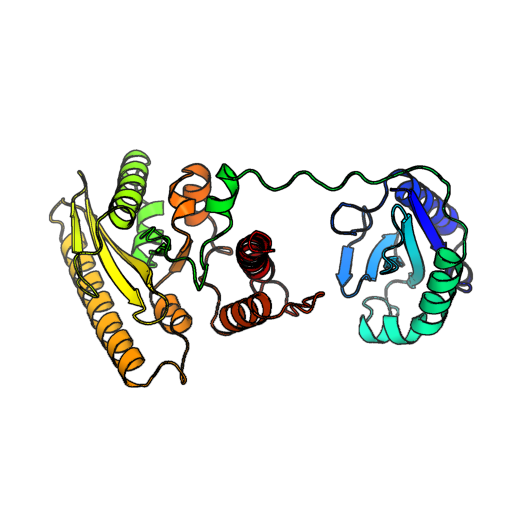0 92.06 160 VAL A CA 1
ATOM 1263 C C . VAL A 1 160 ? -7.228 -5.445 11.682 1.00 92.06 160 VAL A C 1
ATOM 1265 O O . VAL A 1 160 ? -8.303 -5.733 11.155 1.00 92.06 160 VAL A O 1
ATOM 1268 N N . ARG A 1 161 ? -6.764 -6.144 12.730 1.00 91.12 161 ARG A N 1
ATOM 1269 C CA . ARG A 1 161 ? -7.506 -7.280 13.306 1.00 91.12 161 ARG A CA 1
ATOM 1270 C C . ARG A 1 161 ? -8.816 -6.864 13.959 1.00 91.12 161 ARG A C 1
ATOM 1272 O O . ARG A 1 161 ? -9.762 -7.651 13.947 1.00 91.12 161 ARG A O 1
ATOM 1279 N N . ALA A 1 162 ? -8.847 -5.693 14.587 1.00 92.75 162 ALA A N 1
ATOM 1280 C CA . ALA A 1 162 ? -10.037 -5.199 15.250 1.00 92.75 162 ALA A CA 1
ATOM 1281 C C . ALA A 1 162 ? -11.094 -4.778 14.220 1.00 92.75 162 ALA A C 1
ATOM 1283 O O . ALA A 1 162 ? -12.236 -5.208 14.348 1.00 92.75 162 ALA A O 1
ATOM 1284 N N . TYR A 1 163 ? -10.703 -4.078 13.147 1.00 93.50 163 TYR A N 1
ATOM 1285 C CA . TYR A 1 163 ? -11.591 -3.641 12.061 1.00 93.50 163 TYR A CA 1
ATOM 1286 C C . TYR A 1 163 ? -12.454 -4.783 11.503 1.00 93.50 163 TYR A C 1
ATOM 1288 O O . TYR A 1 163 ? -13.678 -4.665 11.431 1.00 93.50 163 TYR A O 1
ATOM 1296 N N . GLY A 1 164 ? -11.842 -5.935 11.204 1.00 89.69 164 GLY A N 1
ATOM 1297 C CA . GLY A 1 164 ? -12.555 -7.110 10.681 1.00 89.69 164 GLY A CA 1
ATOM 1298 C C . GLY A 1 164 ? -13.548 -7.760 11.657 1.00 89.69 164 GLY A C 1
ATOM 1299 O O . GLY A 1 164 ? -14.332 -8.613 11.251 1.00 89.69 164 GLY A O 1
ATOM 1300 N N . LYS A 1 165 ? -13.521 -7.385 12.942 1.00 93.06 165 LYS A N 1
ATOM 1301 C CA . LYS A 1 165 ? -14.463 -7.852 13.974 1.00 93.06 165 LYS A CA 1
ATOM 1302 C C . LYS A 1 165 ? -15.537 -6.819 14.316 1.00 93.06 165 LYS A C 1
ATOM 1304 O O . LYS A 1 165 ? -16.513 -7.173 14.976 1.00 93.06 165 LYS A O 1
ATOM 1309 N N . LEU A 1 166 ? -15.355 -5.562 13.912 1.00 94.19 166 LEU A N 1
ATOM 1310 C CA . LEU A 1 166 ? -16.313 -4.498 14.184 1.00 94.19 166 LEU A CA 1
ATOM 1311 C C . LEU A 1 166 ? -17.598 -4.713 13.362 1.00 94.19 166 LEU A C 1
ATOM 1313 O O . LEU A 1 166 ? -17.525 -5.026 12.173 1.00 94.19 166 LEU A O 1
ATOM 1317 N N . PRO A 1 167 ? -18.788 -4.486 13.944 1.00 95.88 167 PRO A N 1
ATOM 1318 C CA . PRO A 1 167 ? -20.011 -4.274 13.181 1.00 95.88 167 PRO A CA 1
ATOM 1319 C C . PRO A 1 167 ? -19.849 -3.129 12.173 1.00 95.88 167 PRO A C 1
ATOM 1321 O O . PRO A 1 167 ? -19.149 -2.155 12.445 1.00 95.88 167 PRO A O 1
ATOM 1324 N N . LYS A 1 168 ? -20.576 -3.180 11.048 1.00 94.50 168 LYS A N 1
ATOM 1325 C CA . LYS A 1 168 ? -20.446 -2.190 9.960 1.00 94.50 168 LYS A CA 1
ATOM 1326 C C . LYS A 1 168 ? -20.624 -0.737 10.424 1.00 94.50 168 LYS A C 1
ATOM 1328 O O . LYS A 1 168 ? -19.900 0.136 9.969 1.00 94.50 168 LYS A O 1
ATOM 1333 N N . ALA A 1 169 ? -21.519 -0.481 11.382 1.00 94.81 169 ALA A N 1
ATOM 1334 C CA . ALA A 1 169 ? -21.685 0.853 11.968 1.00 94.81 169 ALA A CA 1
ATOM 1335 C C . ALA A 1 169 ? -20.411 1.352 12.683 1.00 94.81 169 ALA A C 1
ATOM 1337 O O . ALA A 1 169 ? -20.005 2.490 12.487 1.00 94.81 169 ALA A O 1
ATOM 1338 N N . GLN A 1 170 ? -19.739 0.482 13.443 1.00 95.44 170 GLN A N 1
ATOM 1339 C CA . GLN A 1 170 ? -18.482 0.815 14.120 1.00 95.44 170 GLN A CA 1
ATOM 1340 C C . GLN A 1 170 ? -17.306 0.931 13.135 1.00 95.44 170 GLN A C 1
ATOM 1342 O O . GLN A 1 170 ? -16.381 1.700 13.379 1.00 95.44 170 GLN A O 1
ATOM 1347 N N . GLN A 1 171 ? -17.330 0.200 12.013 1.00 95.25 171 GLN A N 1
ATOM 1348 C CA . GLN A 1 171 ? -16.347 0.386 10.938 1.00 95.25 171 GLN A CA 1
ATOM 1349 C C . GLN A 1 171 ? -16.452 1.787 10.327 1.00 95.25 171 GLN A C 1
ATOM 1351 O O . GLN A 1 171 ? -15.427 2.433 10.140 1.00 95.25 171 GLN A O 1
ATOM 1356 N N . VAL A 1 172 ? -17.673 2.275 10.077 1.00 94.81 172 VAL A N 1
ATOM 1357 C CA . VAL A 1 172 ? -17.911 3.645 9.590 1.00 94.81 172 VAL A CA 1
ATOM 1358 C C . VAL A 1 172 ? -17.414 4.681 10.602 1.00 94.81 172 VAL A C 1
ATOM 1360 O O . VAL A 1 172 ? -16.746 5.640 10.217 1.00 94.81 172 VAL A O 1
ATOM 1363 N N . ASP A 1 173 ? -17.667 4.467 11.898 1.00 95.75 173 ASP A N 1
ATOM 1364 C CA . ASP A 1 173 ? -17.137 5.338 12.956 1.00 95.75 173 ASP A CA 1
ATOM 1365 C C . ASP A 1 173 ? -15.600 5.373 12.942 1.00 95.75 173 ASP A C 1
ATOM 1367 O O . ASP A 1 173 ? -15.006 6.443 13.062 1.00 95.75 173 ASP A O 1
ATOM 1371 N N . LEU A 1 174 ? -14.943 4.227 12.734 1.00 96.44 174 LEU A N 1
ATOM 1372 C CA . LEU A 1 174 ? -13.484 4.152 12.653 1.00 96.44 174 LEU A CA 1
ATOM 1373 C C . LEU A 1 174 ? -12.948 4.846 11.394 1.00 96.44 174 LEU A C 1
ATOM 1375 O O . LEU A 1 174 ? -11.978 5.588 11.482 1.00 96.44 174 LEU A O 1
ATOM 1379 N N . GLN A 1 175 ? -13.581 4.667 10.234 1.00 95.12 175 GLN A N 1
ATOM 1380 C CA . GLN A 1 175 ? -13.192 5.370 9.004 1.00 95.12 175 GLN A CA 1
ATOM 1381 C C . GLN A 1 175 ? -13.298 6.891 9.172 1.00 95.12 175 GLN A C 1
ATOM 1383 O O . GLN A 1 175 ? -12.397 7.628 8.771 1.00 95.12 175 GLN A O 1
ATOM 1388 N N . LYS A 1 176 ? -14.361 7.365 9.832 1.00 95.62 176 LYS A N 1
ATOM 1389 C CA . LYS A 1 176 ? -14.513 8.779 10.186 1.00 95.62 176 LYS A CA 1
ATOM 1390 C C . LYS A 1 176 ? -13.411 9.244 11.142 1.00 95.62 176 LYS A C 1
ATOM 1392 O O . LYS A 1 176 ? -12.846 10.310 10.921 1.00 95.62 176 LYS A O 1
ATOM 1397 N N . ALA A 1 177 ? -13.079 8.441 12.151 1.00 96.69 177 ALA A N 1
ATOM 1398 C CA . ALA A 1 177 ? -12.001 8.744 13.086 1.00 96.69 177 ALA A CA 1
ATOM 1399 C C . ALA A 1 177 ? -10.643 8.864 12.375 1.00 96.69 177 ALA A C 1
ATOM 1401 O O . ALA A 1 177 ? -9.890 9.786 12.655 1.00 96.69 177 ALA A O 1
ATOM 1402 N N . LEU A 1 178 ? -10.343 7.992 11.405 1.00 95.38 178 LEU A N 1
ATOM 1403 C CA . LEU A 1 178 ? -9.110 8.085 10.613 1.00 95.38 178 LEU A CA 1
ATOM 1404 C C . LEU A 1 178 ? -9.015 9.403 9.833 1.00 95.38 178 LEU A C 1
ATOM 1406 O O . LEU A 1 178 ? -7.945 10.006 9.798 1.00 95.38 178 LEU A O 1
ATOM 1410 N N . ARG A 1 179 ? -10.125 9.864 9.240 1.00 94.00 179 ARG A N 1
ATOM 1411 C CA . ARG A 1 179 ? -10.186 11.177 8.571 1.00 94.00 179 ARG A CA 1
ATOM 1412 C C . ARG A 1 179 ? -9.925 12.308 9.557 1.00 94.00 179 ARG A C 1
ATOM 1414 O O . ARG A 1 179 ? -9.097 13.164 9.289 1.00 94.00 179 ARG A O 1
ATOM 1421 N N . GLU A 1 180 ? -10.571 12.260 10.719 1.00 94.19 180 GLU A N 1
ATOM 1422 C CA . GLU A 1 180 ? -10.399 13.265 11.769 1.00 94.19 180 GLU A CA 1
ATOM 1423 C C . GLU A 1 180 ? -8.957 13.327 12.291 1.00 94.19 180 GLU A C 1
ATOM 1425 O O . GLU A 1 180 ? -8.437 14.417 12.500 1.00 94.19 180 GLU A O 1
ATOM 1430 N N . ILE A 1 181 ? -8.281 12.181 12.427 1.00 92.81 181 ILE A N 1
ATOM 1431 C CA . ILE A 1 181 ? -6.860 12.122 12.796 1.00 92.81 181 ILE A CA 1
ATOM 1432 C C . ILE A 1 181 ? -6.0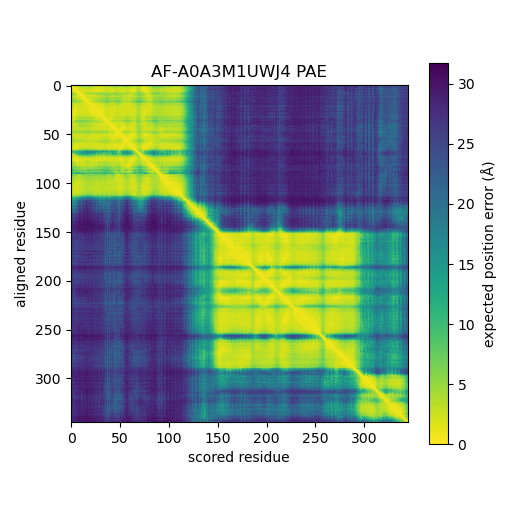06 12.845 11.754 1.00 92.81 181 ILE A C 1
ATOM 1434 O O . ILE A 1 181 ? -5.183 13.684 12.114 1.00 92.81 181 ILE A O 1
ATOM 1438 N N . VAL A 1 182 ? -6.198 12.542 10.468 1.00 89.56 182 VAL A N 1
ATOM 1439 C CA . VAL A 1 182 ? -5.436 13.176 9.382 1.00 89.56 182 VAL A CA 1
ATOM 1440 C C . VAL A 1 182 ? -5.702 14.681 9.331 1.00 89.56 182 VAL A C 1
ATOM 1442 O O . VAL A 1 182 ? -4.747 15.456 9.314 1.00 89.56 182 VAL A O 1
ATOM 1445 N N . ASP A 1 183 ? -6.970 15.087 9.402 1.00 88.38 183 ASP A N 1
ATOM 1446 C CA . ASP A 1 183 ? -7.402 16.486 9.312 1.00 88.38 183 ASP A CA 1
ATOM 1447 C C . ASP A 1 183 ? -7.062 17.312 10.567 1.00 88.38 183 ASP A C 1
ATOM 1449 O O . ASP A 1 183 ? -7.081 18.547 10.529 1.00 88.38 183 ASP A O 1
ATOM 1453 N N . ALA A 1 184 ? -6.756 16.663 11.696 1.00 86.62 184 ALA A N 1
ATOM 1454 C CA . ALA A 1 184 ? -6.396 17.356 12.923 1.00 86.62 184 ALA A CA 1
ATOM 1455 C C . ALA A 1 184 ? -5.120 18.196 12.723 1.00 86.62 184 ALA A C 1
ATOM 1457 O O . ALA A 1 184 ? -4.151 17.727 12.110 1.00 86.62 184 ALA A O 1
ATOM 1458 N N . PRO A 1 185 ? -5.052 19.420 13.279 1.00 80.44 185 PRO A N 1
ATOM 1459 C CA . PRO A 1 185 ? -3.843 20.226 13.216 1.00 80.44 185 PRO A CA 1
ATOM 1460 C C . PRO A 1 185 ? -2.665 19.485 13.860 1.00 80.44 185 PRO A C 1
ATOM 1462 O O . PRO A 1 185 ? -2.810 18.738 14.825 1.00 80.44 185 PRO A O 1
ATOM 1465 N N . ALA A 1 186 ? -1.467 19.693 13.319 1.00 68.12 186 ALA A N 1
ATOM 1466 C CA . ALA A 1 186 ? -0.233 19.137 13.864 1.00 68.12 186 ALA A CA 1
ATOM 1467 C C . ALA A 1 186 ? 0.101 19.803 15.210 1.00 68.12 186 ALA A C 1
ATOM 1469 O O . ALA A 1 186 ? 0.781 20.825 15.234 1.00 68.12 186 ALA A O 1
ATOM 1470 N N . THR A 1 187 ? -0.406 19.260 16.317 1.00 63.34 187 THR A N 1
ATOM 1471 C CA . THR A 1 187 ? -0.215 19.864 17.643 1.00 63.34 187 THR A CA 1
ATOM 1472 C C . THR A 1 187 ? 0.950 19.253 18.417 1.00 63.34 187 THR A C 1
ATOM 1474 O O . THR A 1 187 ? 1.704 20.010 19.021 1.00 63.34 187 THR A O 1
ATOM 1477 N N . GLU A 1 188 ? 1.164 17.932 18.364 1.00 77.12 188 GLU A N 1
ATOM 1478 C CA . GLU A 1 188 ? 2.165 17.247 19.203 1.00 77.12 188 GLU A CA 1
ATOM 1479 C C . GLU A 1 188 ? 2.927 16.158 18.427 1.00 77.12 188 GLU A C 1
ATOM 1481 O O . GLU A 1 188 ? 2.345 15.278 17.793 1.00 77.12 188 GLU A O 1
ATOM 1486 N N . HIS A 1 189 ? 4.260 16.240 18.449 1.00 86.44 189 HIS A N 1
ATOM 1487 C CA . HIS A 1 189 ? 5.159 15.276 17.814 1.00 86.44 189 HIS A CA 1
ATOM 1488 C C . HIS A 1 189 ? 5.502 14.141 18.777 1.00 86.44 189 HIS A C 1
ATOM 1490 O O . HIS A 1 189 ? 6.121 14.383 19.811 1.00 86.44 189 HIS A O 1
ATOM 1496 N N . GLY A 1 190 ? 5.199 12.904 18.389 1.00 88.50 190 GLY A N 1
ATOM 1497 C CA . GLY A 1 190 ? 5.622 11.717 19.129 1.00 88.50 190 GLY A CA 1
ATOM 1498 C C . GLY A 1 190 ? 4.925 11.549 20.479 1.00 88.50 190 GLY A C 1
ATOM 1499 O O . GLY A 1 190 ? 5.494 10.928 21.376 1.00 88.50 190 GLY A O 1
ATOM 1500 N N . GLU A 1 191 ? 3.727 12.115 20.634 1.00 93.44 191 GLU A N 1
ATOM 1501 C CA . GLU A 1 191 ? 2.861 11.901 21.791 1.00 93.44 191 GLU A CA 1
ATOM 1502 C C . GLU A 1 191 ? 1.704 10.970 21.424 1.00 93.44 191 GLU A C 1
ATOM 1504 O O . GLU A 1 191 ? 1.146 11.042 20.326 1.00 93.44 191 GLU A O 1
ATOM 1509 N N . LEU A 1 192 ? 1.360 10.078 22.355 1.00 95.94 192 LEU A N 1
ATOM 1510 C CA . LEU A 1 192 ? 0.213 9.195 22.209 1.00 95.94 192 LEU A CA 1
ATOM 1511 C C . LEU A 1 192 ? -1.060 9.990 22.491 1.00 95.94 192 LEU A C 1
ATOM 1513 O O . LEU A 1 192 ? -1.254 10.492 23.596 1.00 95.94 192 LEU A O 1
ATOM 1517 N N . GLN A 1 193 ? -1.919 10.069 21.489 1.00 95.81 193 GLN A N 1
ATOM 1518 C CA . GLN A 1 193 ? -3.163 10.817 21.501 1.00 95.81 193 GLN A CA 1
ATOM 1519 C C . GLN A 1 193 ? -4.358 9.863 21.473 1.00 95.81 193 GLN A C 1
ATOM 1521 O O . GLN A 1 193 ? -4.297 8.755 20.930 1.00 95.81 193 GLN A O 1
ATOM 1526 N N . GLU A 1 194 ? -5.447 10.314 22.088 1.00 96.31 194 GLU A N 1
ATOM 1527 C CA . GLU A 1 194 ? -6.709 9.591 22.194 1.00 96.31 194 GLU A CA 1
ATOM 1528 C C . GLU A 1 194 ? -7.783 10.347 21.402 1.00 96.31 194 GLU A C 1
ATOM 1530 O O . GLU A 1 194 ? -8.024 11.530 21.650 1.00 96.31 194 GLU A O 1
ATOM 1535 N N . LEU A 1 195 ? -8.448 9.659 20.473 1.00 96.69 195 LEU A N 1
ATOM 1536 C CA . LEU A 1 195 ? -9.626 10.165 19.775 1.00 96.69 195 LEU A CA 1
ATOM 1537 C C . LEU A 1 195 ? -10.862 9.370 20.197 1.00 96.69 195 LEU A C 1
ATOM 1539 O O . LEU A 1 195 ? -11.011 8.179 19.904 1.00 96.69 195 LEU A O 1
ATOM 1543 N N . ASP A 1 196 ? -11.761 10.052 20.895 1.00 96.62 196 ASP A N 1
ATOM 1544 C CA . ASP A 1 196 ? -12.967 9.463 21.456 1.00 96.62 196 ASP A CA 1
ATOM 1545 C C . ASP A 1 196 ? -14.055 9.269 20.394 1.00 96.62 196 ASP A C 1
ATOM 1547 O O . ASP A 1 196 ? -14.629 10.224 19.873 1.00 96.62 196 ASP A O 1
ATOM 1551 N N . CYS A 1 197 ? -14.405 8.010 20.133 1.00 95.12 197 CYS A N 1
ATOM 1552 C CA . CYS A 1 197 ? -15.566 7.636 19.331 1.00 95.12 197 CYS A CA 1
ATOM 1553 C C . CYS A 1 197 ? -16.724 7.192 20.250 1.00 95.12 197 CYS A C 1
ATOM 1555 O O . CYS A 1 197 ? -16.521 6.919 21.441 1.00 95.12 197 CYS A O 1
ATOM 1557 N N . PRO A 1 198 ? -17.964 7.080 19.732 1.00 94.19 198 PRO A N 1
ATOM 1558 C CA . PRO A 1 198 ? -19.118 6.710 20.553 1.00 94.19 198 PRO A CA 1
ATOM 1559 C C . PRO A 1 198 ? -18.976 5.370 21.292 1.00 94.19 198 PRO A C 1
ATOM 1561 O O . PRO A 1 198 ? -19.497 5.231 22.397 1.00 94.19 198 PRO A O 1
ATOM 1564 N N . GLN A 1 199 ? -18.291 4.381 20.701 1.00 95.38 199 GLN A N 1
ATOM 1565 C CA . GLN A 1 199 ? -18.205 3.016 21.253 1.00 95.38 199 GLN A CA 1
ATOM 1566 C C . GLN A 1 199 ? -16.785 2.552 21.604 1.00 95.38 199 GLN A C 1
ATOM 1568 O O . GLN A 1 199 ? -16.617 1.568 22.325 1.00 95.38 199 GLN A O 1
ATOM 1573 N N . PHE A 1 200 ? -15.765 3.262 21.135 1.00 97.06 200 PHE A N 1
ATOM 1574 C CA . PHE A 1 200 ? -14.360 2.949 21.374 1.00 97.06 200 PHE A CA 1
ATOM 1575 C C . PHE A 1 200 ? -13.532 4.235 21.392 1.00 97.06 200 PHE A C 1
ATOM 1577 O O . PHE A 1 200 ? -14.001 5.285 20.964 1.00 97.06 200 PHE A O 1
ATOM 1584 N N . THR A 1 201 ? -12.300 4.143 21.865 1.00 97.56 201 THR A N 1
ATOM 1585 C CA . THR A 1 201 ? -11.295 5.202 21.760 1.00 97.56 201 THR A CA 1
ATOM 1586 C C . THR A 1 201 ? -10.205 4.726 20.805 1.00 97.56 201 THR A C 1
ATOM 1588 O O . THR A 1 201 ? -9.750 3.581 20.900 1.00 97.56 201 THR A O 1
ATOM 1591 N N . VAL A 1 202 ? -9.826 5.572 19.848 1.00 98.06 202 VAL A N 1
ATOM 1592 C CA . VAL A 1 202 ? -8.733 5.312 18.905 1.00 98.06 202 VAL A CA 1
ATOM 1593 C C . VAL A 1 202 ? -7.456 5.912 19.470 1.00 98.06 202 VAL A C 1
ATOM 1595 O O . VAL A 1 202 ? -7.431 7.084 19.832 1.00 98.06 202 VAL A O 1
ATOM 1598 N N . TYR A 1 203 ? -6.398 5.114 19.524 1.00 97.88 203 TYR A N 1
ATOM 1599 C CA . TYR A 1 203 ? -5.084 5.553 19.977 1.00 97.88 203 TYR A CA 1
ATOM 1600 C C . TYR A 1 203 ? -4.183 5.779 18.773 1.00 97.88 203 TYR A C 1
ATOM 1602 O O . TYR A 1 203 ? -3.996 4.863 17.967 1.00 97.88 203 TYR A O 1
ATOM 1610 N N . HIS A 1 204 ? -3.598 6.966 18.652 1.00 96.94 204 HIS A N 1
ATOM 1611 C CA . HIS A 1 204 ? -2.701 7.297 17.548 1.00 96.94 204 HIS A CA 1
ATOM 1612 C C . HIS A 1 204 ? -1.518 8.149 18.008 1.00 96.94 204 HIS A C 1
ATOM 1614 O O . HIS A 1 204 ? -1.546 8.750 19.071 1.00 96.94 204 HIS A O 1
ATOM 1620 N N . THR A 1 205 ? -0.454 8.197 17.215 1.00 95.38 205 THR A N 1
ATOM 1621 C CA . THR A 1 205 ? 0.623 9.181 17.376 1.00 95.38 205 THR A CA 1
ATOM 1622 C C . THR A 1 205 ? 0.920 9.790 16.022 1.00 95.38 205 THR A C 1
ATOM 1624 O O . THR A 1 205 ? 0.832 9.111 14.998 1.00 95.38 205 THR A O 1
ATOM 1627 N N . ARG A 1 206 ? 1.332 11.054 16.029 1.00 92.44 206 ARG A N 1
ATOM 1628 C CA . ARG A 1 206 ? 1.867 11.712 14.844 1.00 92.44 206 ARG A CA 1
ATOM 1629 C C . ARG A 1 206 ? 3.367 11.895 14.983 1.00 92.44 206 ARG A C 1
ATOM 1631 O O . ARG A 1 206 ? 3.834 12.438 15.982 1.00 92.44 206 ARG A O 1
ATOM 1638 N N . VAL A 1 207 ? 4.128 11.470 13.983 1.00 90.19 207 VAL A N 1
ATOM 1639 C CA . VAL A 1 207 ? 5.562 11.761 13.893 1.00 90.19 207 VAL A CA 1
ATOM 1640 C C . VAL A 1 207 ? 5.848 12.588 12.645 1.00 90.19 207 VAL A C 1
ATOM 1642 O O . VAL A 1 207 ? 5.189 12.451 11.618 1.00 90.19 207 VAL A O 1
ATOM 1645 N N . PHE A 1 208 ? 6.822 13.487 12.754 1.00 83.50 208 PHE A N 1
ATOM 1646 C CA . PHE A 1 208 ? 7.208 14.409 11.691 1.00 83.50 208 PHE A CA 1
ATOM 1647 C C . PHE A 1 208 ? 8.602 14.064 11.217 1.00 83.50 208 PHE A C 1
ATOM 1649 O O . PHE A 1 208 ? 9.453 13.635 11.997 1.00 83.50 208 PHE A O 1
ATOM 1656 N N . ASP A 1 209 ? 8.841 14.249 9.935 1.00 72.88 209 ASP A N 1
ATOM 1657 C CA . ASP A 1 209 ? 10.186 14.376 9.417 1.00 72.88 209 ASP A CA 1
ATOM 1658 C C . ASP A 1 209 ? 10.589 15.843 9.386 1.00 72.88 209 ASP A C 1
ATOM 1660 O O . ASP A 1 209 ? 9.962 16.662 8.713 1.00 72.88 209 ASP A O 1
ATOM 1664 N N . ARG A 1 210 ? 11.629 16.189 10.146 1.00 67.31 210 ARG A N 1
ATOM 1665 C CA . ARG A 1 210 ? 12.113 17.572 10.209 1.00 67.31 210 ARG A CA 1
ATOM 1666 C C . ARG A 1 210 ? 12.766 18.019 8.905 1.00 67.31 210 ARG A C 1
ATOM 1668 O O . ARG A 1 210 ? 12.846 19.221 8.676 1.00 67.31 210 ARG A O 1
ATOM 1675 N N . GLU A 1 211 ? 13.229 17.086 8.078 1.00 61.78 211 GLU A N 1
ATOM 1676 C CA . GLU A 1 211 ? 13.906 17.390 6.819 1.00 61.78 211 GLU A CA 1
ATOM 1677 C C . GLU A 1 211 ? 12.951 17.325 5.631 1.00 61.78 211 GLU A C 1
ATOM 1679 O O . GLU A 1 211 ? 12.998 18.194 4.763 1.00 61.78 211 GLU A O 1
ATOM 1684 N N . THR A 1 212 ? 12.056 16.334 5.604 1.00 59.56 212 THR A N 1
ATOM 1685 C CA . THR A 1 212 ? 11.144 16.130 4.464 1.00 59.56 212 THR A CA 1
ATOM 1686 C C . THR A 1 212 ? 9.762 16.744 4.664 1.00 59.56 212 THR A C 1
ATOM 1688 O O . THR A 1 212 ? 8.947 16.715 3.747 1.00 59.56 212 THR A O 1
ATOM 1691 N N . THR A 1 213 ? 9.475 17.327 5.836 1.00 63.69 213 THR A N 1
ATOM 1692 C CA . THR A 1 213 ? 8.155 17.870 6.232 1.00 63.69 213 THR A CA 1
ATOM 1693 C C . THR A 1 213 ? 7.012 16.849 6.210 1.00 63.69 213 THR A C 1
ATOM 1695 O O . THR A 1 213 ? 5.855 17.211 6.424 1.00 63.69 213 THR A O 1
ATOM 1698 N N . LEU A 1 214 ? 7.335 15.568 6.006 1.00 67.56 214 LEU A N 1
ATOM 1699 C CA . LEU A 1 214 ? 6.364 14.489 5.940 1.00 67.56 214 LEU A CA 1
ATOM 1700 C C . LEU A 1 214 ? 5.731 14.237 7.301 1.00 67.56 214 LEU A C 1
ATOM 1702 O O . LEU A 1 214 ? 6.405 14.217 8.339 1.00 67.56 214 LEU A O 1
ATOM 1706 N N . LYS A 1 215 ? 4.417 14.023 7.268 1.00 81.62 215 LYS A N 1
ATOM 1707 C CA . LYS A 1 215 ? 3.614 13.657 8.427 1.00 81.62 215 LYS A CA 1
ATOM 1708 C C . LYS A 1 215 ? 3.268 12.183 8.343 1.00 81.62 215 LYS A C 1
ATOM 1710 O O . LYS A 1 215 ? 2.819 11.685 7.312 1.00 81.62 215 LYS A O 1
ATOM 1715 N N . GLU A 1 216 ? 3.455 11.482 9.445 1.00 87.62 216 GLU A N 1
ATOM 1716 C CA . GLU A 1 216 ? 3.108 10.073 9.534 1.00 87.62 216 GLU A CA 1
ATOM 1717 C C . GLU A 1 216 ? 2.191 9.878 10.727 1.00 87.62 216 GLU A C 1
ATOM 1719 O O . GLU A 1 216 ? 2.554 10.169 11.870 1.00 87.62 216 GLU A O 1
ATOM 1724 N N . ASP A 1 217 ? 0.989 9.406 10.428 1.00 92.44 217 ASP A N 1
ATOM 1725 C CA . ASP A 1 217 ? -0.040 9.116 11.409 1.00 92.44 217 ASP A CA 1
ATOM 1726 C C . ASP A 1 217 ? -0.042 7.619 11.666 1.00 92.44 217 ASP A C 1
ATOM 1728 O O . ASP A 1 217 ? -0.341 6.828 10.775 1.00 92.44 217 ASP A O 1
ATOM 1732 N N . ILE A 1 218 ? 0.318 7.218 12.880 1.00 94.62 218 ILE A N 1
ATOM 1733 C CA . ILE A 1 218 ? 0.366 5.811 13.270 1.00 94.62 218 ILE A CA 1
ATOM 1734 C C . ILE A 1 218 ? -0.803 5.547 14.206 1.00 94.62 218 ILE A C 1
ATOM 1736 O O . ILE A 1 218 ? -0.873 6.112 15.296 1.00 94.62 218 ILE A O 1
ATOM 1740 N N . VAL A 1 219 ? -1.707 4.663 13.797 1.00 96.88 219 VAL A N 1
ATOM 1741 C CA . VAL A 1 219 ? -2.873 4.254 14.580 1.00 96.88 219 VAL A CA 1
ATOM 1742 C C . VAL A 1 219 ? -2.545 2.949 15.291 1.00 96.88 219 VAL A C 1
ATOM 1744 O O . VAL A 1 219 ? -2.401 1.897 14.663 1.00 96.88 219 VAL A O 1
ATOM 1747 N N . TRP A 1 220 ? -2.404 3.025 16.613 1.00 97.25 220 TRP A N 1
ATOM 1748 C CA . TRP A 1 220 ? -1.899 1.948 17.463 1.00 97.25 220 TRP A CA 1
ATOM 1749 C C . TRP A 1 220 ? -2.934 0.877 17.768 1.00 97.25 220 TRP A C 1
ATOM 1751 O O . TRP A 1 220 ? -2.598 -0.307 17.820 1.00 97.25 220 TRP A O 1
ATOM 1761 N N . GLY A 1 221 ? -4.188 1.273 17.953 1.00 97.00 221 GLY A N 1
ATOM 1762 C CA . GLY A 1 221 ? -5.251 0.356 18.331 1.00 97.00 221 GLY A CA 1
ATOM 1763 C C . GLY A 1 221 ? -6.568 1.066 18.598 1.00 97.00 221 GLY A C 1
ATOM 1764 O O . GLY A 1 221 ? -6.649 2.295 18.595 1.00 97.00 221 GLY A O 1
ATOM 1765 N N . ILE A 1 222 ? -7.600 0.259 18.829 1.00 97.38 222 ILE A N 1
ATOM 1766 C CA . ILE A 1 222 ? -8.926 0.715 19.237 1.00 97.38 222 ILE A CA 1
ATOM 1767 C C . ILE A 1 222 ? -9.314 -0.001 20.526 1.00 97.38 222 ILE A C 1
ATOM 1769 O O . ILE A 1 222 ? -9.139 -1.215 20.637 1.00 97.38 222 ILE A O 1
ATOM 1773 N N . VAL A 1 223 ? -9.828 0.746 21.498 1.00 96.88 223 VAL A N 1
ATOM 1774 C CA . VAL A 1 223 ? -10.171 0.224 22.826 1.00 96.88 223 VAL A CA 1
ATOM 1775 C C . VAL A 1 223 ? -11.661 0.443 23.086 1.00 96.88 223 VAL A C 1
ATOM 1777 O O . VAL A 1 223 ? -12.102 1.593 23.075 1.00 96.88 223 VAL A O 1
ATOM 1780 N N . PRO A 1 224 ? -12.464 -0.614 23.313 1.00 94.75 224 PRO A N 1
ATOM 1781 C CA . PRO A 1 224 ? -13.878 -0.472 23.657 1.00 94.75 224 PRO A CA 1
ATOM 1782 C C . PRO A 1 224 ? -14.094 0.357 24.932 1.00 94.75 224 PRO A C 1
ATOM 1784 O O . PRO A 1 224 ? -13.335 0.250 25.893 1.00 94.75 224 PRO A O 1
ATOM 1787 N N . ARG A 1 225 ? -15.176 1.145 24.982 1.00 93.44 225 ARG A N 1
ATOM 1788 C CA . ARG A 1 225 ? -15.523 1.975 26.160 1.00 93.44 225 ARG A CA 1
ATOM 1789 C C . ARG A 1 225 ? -16.267 1.222 27.267 1.00 93.44 225 ARG A C 1
ATOM 1791 O O . ARG A 1 225 ? -16.757 1.837 28.210 1.00 93.44 225 ARG A O 1
ATOM 1798 N N . ASP A 1 226 ? -16.377 -0.096 27.163 1.00 91.06 226 ASP A N 1
ATOM 1799 C CA . ASP A 1 226 ? -17.139 -0.925 28.102 1.00 91.06 226 ASP A CA 1
ATOM 1800 C C . ASP A 1 226 ? -16.447 -1.122 29.463 1.00 91.06 226 ASP A C 1
ATOM 1802 O O . ASP A 1 226 ? -17.048 -1.675 30.384 1.00 91.06 226 ASP A O 1
ATOM 1806 N N . GLY A 1 227 ? -15.200 -0.656 29.607 1.00 85.31 227 GLY A N 1
ATOM 1807 C CA . GLY A 1 227 ? -14.418 -0.796 30.835 1.00 85.31 227 GLY A CA 1
ATOM 1808 C C . GLY A 1 227 ? -14.070 -2.250 31.163 1.00 85.31 227 GLY A C 1
ATOM 1809 O O . GLY A 1 227 ? -13.755 -2.563 32.312 1.00 85.31 227 GLY A O 1
ATOM 1810 N N . SER A 1 228 ? -14.155 -3.147 30.178 1.00 90.88 228 SER A N 1
ATOM 1811 C CA . SER A 1 228 ? -13.828 -4.558 30.344 1.00 90.88 228 SER A CA 1
ATOM 1812 C C . SER A 1 228 ? -12.345 -4.765 30.670 1.00 90.88 228 SER A C 1
ATOM 1814 O O . SER A 1 228 ? -11.476 -3.943 30.369 1.00 90.88 228 SER A O 1
ATOM 1816 N N . THR A 1 229 ? -12.022 -5.912 31.273 1.00 91.50 229 THR A N 1
ATOM 1817 C CA . THR A 1 229 ? -10.624 -6.312 31.493 1.00 91.50 229 THR A CA 1
ATOM 1818 C C . THR A 1 229 ? -9.854 -6.417 30.173 1.00 91.50 229 THR A C 1
ATOM 1820 O O . THR A 1 229 ? -8.674 -6.079 30.135 1.00 91.50 229 THR A O 1
ATOM 1823 N N . GLU A 1 230 ? -10.519 -6.825 29.088 1.00 90.25 230 GLU A N 1
ATOM 1824 C CA . GLU A 1 230 ? -9.931 -6.872 27.745 1.00 90.25 230 GLU A CA 1
ATOM 1825 C C . GLU A 1 230 ? -9.571 -5.471 27.235 1.00 90.25 230 GLU A C 1
ATOM 1827 O O . GLU A 1 230 ? -8.468 -5.278 26.726 1.00 90.25 230 GLU A O 1
ATOM 1832 N N . ALA A 1 231 ? -10.439 -4.473 27.446 1.00 92.12 231 ALA A N 1
ATOM 1833 C CA . ALA A 1 231 ? -10.143 -3.080 27.114 1.00 92.12 231 ALA A CA 1
ATOM 1834 C C . ALA A 1 231 ? -8.917 -2.552 27.885 1.00 92.12 231 ALA A C 1
ATOM 1836 O O . ALA A 1 231 ? -8.052 -1.894 27.307 1.00 92.12 231 ALA A O 1
ATOM 1837 N N . GLY A 1 232 ? -8.797 -2.895 29.174 1.00 93.75 232 GLY A N 1
ATOM 1838 C CA . GLY A 1 232 ? -7.622 -2.552 29.983 1.00 93.75 232 GLY A CA 1
ATOM 1839 C C . GLY A 1 232 ? -6.323 -3.187 29.470 1.00 93.75 232 GLY A C 1
ATOM 1840 O O . GLY A 1 232 ? -5.305 -2.505 29.369 1.00 93.75 232 GLY A O 1
ATOM 1841 N N . GLN A 1 233 ? -6.367 -4.470 29.098 1.00 94.62 233 GLN A N 1
ATOM 1842 C CA . GLN A 1 233 ? -5.212 -5.193 28.549 1.00 94.62 233 GLN A CA 1
ATOM 1843 C C . GLN A 1 233 ? -4.778 -4.652 27.184 1.00 94.62 233 GLN A C 1
ATOM 1845 O O . GLN A 1 233 ? -3.583 -4.517 26.926 1.00 94.62 233 GLN A O 1
ATOM 1850 N N . GLU A 1 234 ? -5.731 -4.330 26.307 1.00 94.44 234 GLU A N 1
ATOM 1851 C CA . GLU A 1 234 ? -5.412 -3.769 24.994 1.00 94.44 234 GLU A CA 1
ATOM 1852 C C . GLU A 1 234 ? -4.798 -2.372 25.120 1.00 94.44 234 GLU A C 1
ATOM 1854 O O . GLU A 1 234 ? -3.821 -2.077 24.432 1.00 94.44 234 GLU A O 1
ATOM 1859 N N . ARG A 1 235 ? -5.283 -1.543 26.056 1.00 96.31 235 ARG A N 1
ATOM 1860 C CA . ARG A 1 235 ? -4.661 -0.247 26.359 1.00 96.31 235 ARG A CA 1
ATOM 1861 C C . ARG A 1 235 ? -3.214 -0.403 26.828 1.00 96.31 235 ARG A C 1
ATOM 1863 O O . ARG A 1 235 ? -2.327 0.249 26.290 1.00 96.31 235 ARG A O 1
ATOM 1870 N N . GLU A 1 236 ? -2.952 -1.304 27.774 1.00 96.75 236 GLU A N 1
ATOM 1871 C CA . GLU A 1 236 ? -1.590 -1.551 28.267 1.00 96.75 236 GLU A CA 1
ATOM 1872 C C . GLU A 1 236 ? -0.652 -2.041 27.148 1.00 96.75 236 GLU A C 1
ATOM 1874 O O . GLU A 1 236 ? 0.511 -1.634 27.062 1.00 96.75 236 GLU A O 1
ATOM 1879 N N . ARG A 1 237 ? -1.173 -2.876 26.241 1.00 96.44 237 ARG A N 1
ATOM 1880 C CA . ARG A 1 237 ? -0.455 -3.357 25.057 1.00 96.44 237 ARG A CA 1
ATOM 1881 C C . ARG A 1 237 ? -0.117 -2.217 24.094 1.00 96.44 237 ARG A C 1
ATOM 1883 O O . ARG A 1 237 ? 1.015 -2.163 23.614 1.00 96.44 237 ARG A O 1
ATOM 1890 N N . ILE A 1 238 ? -1.066 -1.316 23.832 1.00 97.12 238 ILE A N 1
ATOM 1891 C CA . ILE A 1 238 ? -0.857 -0.104 23.026 1.00 97.12 238 ILE A CA 1
ATOM 1892 C C . ILE A 1 238 ? 0.240 0.764 23.655 1.00 97.12 238 ILE A C 1
ATOM 1894 O O . ILE A 1 238 ?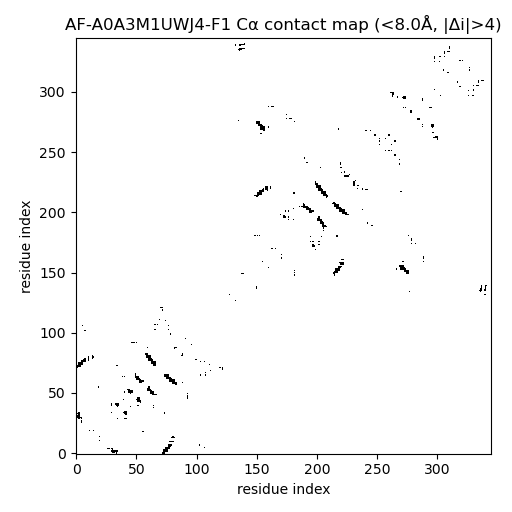 1.205 1.104 22.973 1.00 97.12 238 ILE A O 1
ATOM 1898 N N . ASP A 1 239 ? 0.160 1.030 24.960 1.00 97.19 239 ASP A N 1
ATOM 1899 C CA . ASP A 1 239 ? 1.146 1.843 25.685 1.00 97.19 239 ASP A CA 1
ATOM 1900 C C . ASP A 1 239 ? 2.553 1.233 25.641 1.00 97.19 239 ASP A C 1
ATOM 1902 O O . ASP A 1 239 ? 3.560 1.945 25.575 1.00 97.19 239 ASP A O 1
ATOM 1906 N N . GLN A 1 240 ? 2.661 -0.096 25.708 1.00 96.81 240 GLN A N 1
ATOM 1907 C CA . GLN A 1 240 ? 3.941 -0.787 25.579 1.00 96.81 240 GLN A CA 1
ATOM 1908 C C . GLN A 1 240 ? 4.507 -0.668 24.158 1.00 96.81 240 GLN A C 1
ATOM 1910 O O . GLN A 1 240 ? 5.691 -0.368 24.001 1.00 96.81 240 GLN A O 1
ATOM 1915 N N . GLN A 1 241 ? 3.676 -0.886 23.133 1.00 96.00 241 GLN A N 1
ATOM 1916 C CA . GLN A 1 241 ? 4.094 -0.780 21.732 1.00 96.00 241 GLN A CA 1
ATOM 1917 C C . GLN A 1 241 ? 4.533 0.642 21.378 1.00 96.00 241 GLN A C 1
ATOM 1919 O O . GLN A 1 241 ? 5.595 0.816 20.784 1.00 96.00 241 GLN A O 1
ATOM 1924 N N . PHE A 1 242 ? 3.762 1.644 21.801 1.00 96.69 242 PHE A N 1
ATOM 1925 C CA . PHE A 1 242 ? 4.087 3.051 21.603 1.00 96.69 242 PHE A CA 1
ATOM 1926 C C . PHE A 1 242 ? 5.416 3.429 22.271 1.00 96.69 242 PHE A C 1
ATOM 1928 O O . PHE A 1 242 ? 6.274 4.032 21.629 1.00 96.69 242 PHE A O 1
ATOM 1935 N N . ARG A 1 243 ? 5.635 3.032 23.534 1.00 96.81 243 ARG A N 1
ATOM 1936 C CA . ARG A 1 243 ? 6.904 3.306 24.233 1.00 96.81 243 ARG A CA 1
ATOM 1937 C C . ARG A 1 243 ? 8.101 2.700 23.510 1.00 96.81 243 ARG A C 1
ATOM 1939 O O . ARG A 1 243 ? 9.081 3.404 23.287 1.00 96.81 243 ARG A O 1
ATOM 1946 N N . GLN A 1 244 ? 7.999 1.434 23.103 1.00 94.62 244 GLN A N 1
ATOM 1947 C CA . GLN A 1 244 ? 9.077 0.766 22.373 1.00 94.62 244 GLN A CA 1
ATOM 1948 C C . GLN A 1 244 ? 9.360 1.446 21.028 1.00 94.62 244 GLN A C 1
ATOM 1950 O O . GLN A 1 244 ? 10.520 1.649 20.671 1.00 94.62 244 GLN A O 1
ATOM 1955 N N . PHE A 1 245 ? 8.311 1.846 20.306 1.00 94.25 245 PHE A N 1
ATOM 1956 C CA . PHE A 1 245 ? 8.455 2.605 19.071 1.00 94.25 245 PHE A CA 1
ATOM 1957 C C . PHE A 1 245 ? 9.166 3.936 19.300 1.00 94.25 245 PHE A C 1
ATOM 1959 O O . PHE A 1 245 ? 10.096 4.243 18.565 1.00 94.25 245 PHE A O 1
ATOM 1966 N N . MET A 1 246 ? 8.778 4.711 20.315 1.00 94.31 246 MET A N 1
ATOM 1967 C CA . MET A 1 246 ? 9.406 6.006 20.586 1.00 94.31 246 MET A CA 1
ATOM 1968 C C . MET A 1 246 ? 10.874 5.872 21.002 1.00 94.31 246 MET A C 1
ATOM 1970 O O . MET A 1 246 ? 11.682 6.734 20.657 1.00 94.31 246 MET A O 1
ATOM 1974 N N . GLU A 1 247 ? 11.245 4.801 21.707 1.00 93.44 247 GLU A N 1
ATOM 1975 C CA . GLU A 1 247 ? 12.649 4.476 21.985 1.00 93.44 247 GLU A CA 1
ATOM 1976 C C . GLU A 1 247 ? 13.426 4.187 20.695 1.00 93.44 247 GLU A C 1
ATOM 1978 O O . GLU A 1 247 ? 14.479 4.786 20.464 1.00 93.44 247 GLU A O 1
ATOM 1983 N N . ASP A 1 248 ? 12.890 3.328 19.825 1.00 89.56 248 ASP A N 1
ATOM 1984 C CA . ASP A 1 248 ? 13.521 3.001 18.544 1.00 89.56 248 ASP A CA 1
ATOM 1985 C C . ASP A 1 248 ? 13.585 4.217 17.605 1.00 89.56 248 ASP A C 1
ATOM 1987 O O . ASP A 1 248 ? 14.582 4.398 16.905 1.00 89.56 248 ASP A O 1
ATOM 1991 N N . PHE A 1 249 ? 12.544 5.055 17.601 1.00 89.00 249 PHE A N 1
ATOM 1992 C CA . PHE A 1 249 ? 12.441 6.269 16.793 1.00 89.00 249 PHE A CA 1
ATOM 1993 C C . PHE A 1 249 ? 13.483 7.300 17.212 1.00 89.00 249 PHE A C 1
ATOM 1995 O O . PHE A 1 249 ? 14.238 7.776 16.369 1.00 89.00 249 PHE A O 1
ATOM 2002 N N . ARG A 1 250 ? 13.629 7.561 18.516 1.00 89.50 250 ARG A N 1
ATOM 2003 C CA . ARG A 1 250 ? 14.693 8.437 19.034 1.00 89.50 250 ARG A CA 1
ATOM 2004 C C . ARG A 1 250 ? 16.080 7.878 18.734 1.00 89.50 250 ARG A C 1
ATOM 2006 O O . ARG A 1 250 ? 16.950 8.603 18.267 1.00 89.50 250 ARG A O 1
ATOM 2013 N N . ALA A 1 251 ? 16.281 6.575 18.934 1.00 87.50 251 ALA A N 1
ATOM 2014 C CA . ALA A 1 251 ? 17.554 5.929 18.624 1.00 87.50 251 ALA A CA 1
ATOM 2015 C C . ALA A 1 251 ? 17.880 5.946 17.120 1.00 87.50 251 ALA A C 1
ATOM 2017 O O . ALA A 1 251 ? 19.051 5.845 16.750 1.00 87.50 251 ALA A O 1
ATOM 2018 N N . TRP A 1 252 ? 16.866 6.012 16.255 1.00 84.62 252 TRP A N 1
ATOM 2019 C CA . TRP A 1 252 ? 17.023 6.214 14.819 1.00 84.62 252 TRP A CA 1
ATOM 2020 C C . TRP A 1 252 ? 17.405 7.666 14.501 1.00 84.62 252 TRP A C 1
ATOM 2022 O O . TRP A 1 252 ? 18.387 7.874 13.789 1.00 84.62 252 TRP A O 1
ATOM 2032 N N . GLU A 1 253 ? 16.716 8.651 15.089 1.00 82.75 253 GLU A N 1
ATOM 2033 C CA . GLU A 1 253 ? 17.052 10.076 14.941 1.00 82.75 253 GLU A CA 1
ATOM 2034 C C . GLU A 1 253 ? 18.495 10.374 15.391 1.00 82.75 253 GLU A C 1
ATOM 2036 O O . GLU A 1 253 ? 19.236 11.071 14.698 1.00 82.75 253 GLU A O 1
ATOM 2041 N N . GLU A 1 254 ? 18.933 9.797 16.515 1.00 83.56 254 GLU A N 1
ATOM 2042 C CA . GLU A 1 254 ? 20.273 10.001 17.087 1.00 83.56 254 GLU A CA 1
ATOM 2043 C C . GLU A 1 254 ? 21.411 9.413 16.239 1.00 83.56 254 GLU A C 1
ATOM 2045 O O . GLU A 1 254 ? 22.520 9.951 16.233 1.00 83.56 254 GLU A O 1
ATOM 2050 N N . ARG A 1 255 ? 21.170 8.309 15.519 1.00 76.88 255 ARG A N 1
ATOM 2051 C CA . ARG A 1 255 ? 22.198 7.652 14.685 1.00 76.88 255 ARG A CA 1
ATOM 2052 C C . ARG A 1 255 ? 22.476 8.388 13.377 1.00 76.88 255 ARG A C 1
ATOM 2054 O O . ARG A 1 255 ? 23.454 8.064 12.705 1.00 76.88 255 ARG A O 1
ATOM 2061 N N . GLY A 1 256 ? 21.646 9.369 13.029 1.00 63.72 256 GLY A N 1
ATOM 2062 C CA . GLY A 1 256 ? 21.668 10.008 11.723 1.00 63.72 256 GLY A CA 1
ATOM 2063 C C . GLY A 1 256 ? 21.109 9.083 10.638 1.00 63.72 256 GLY A C 1
ATOM 2064 O O . GLY A 1 256 ? 21.299 7.867 10.648 1.00 63.72 256 GLY A O 1
ATOM 2065 N N . GLN A 1 257 ? 20.415 9.679 9.672 1.00 59.59 257 GLN A N 1
ATOM 2066 C CA . GLN A 1 257 ? 19.565 9.015 8.673 1.00 59.59 257 GLN A CA 1
ATOM 2067 C C . GLN A 1 257 ? 20.282 8.051 7.693 1.00 59.59 257 GLN A C 1
ATOM 2069 O O . GLN A 1 257 ? 19.674 7.566 6.739 1.00 59.59 257 GLN A O 1
ATOM 2074 N N . SER A 1 258 ? 21.572 7.763 7.880 1.00 54.06 258 SER A N 1
ATOM 2075 C CA . SER A 1 258 ? 22.391 7.009 6.925 1.00 54.06 258 SER A CA 1
ATOM 2076 C C . SER A 1 258 ? 22.380 5.490 7.136 1.00 54.06 258 SER A C 1
ATOM 2078 O O . SER A 1 258 ? 22.543 4.753 6.162 1.00 54.06 258 SER A O 1
ATOM 2080 N N . ASP A 1 259 ? 22.168 5.002 8.364 1.00 49.38 259 ASP A N 1
ATOM 2081 C CA . ASP A 1 259 ? 22.443 3.592 8.697 1.00 49.38 259 ASP A CA 1
ATOM 2082 C C . ASP A 1 259 ? 21.232 2.658 8.473 1.00 49.38 259 ASP A C 1
ATOM 2084 O O . ASP A 1 259 ? 21.388 1.495 8.093 1.00 49.38 259 ASP A O 1
ATOM 2088 N N . ARG A 1 260 ? 19.998 3.164 8.642 1.00 57.56 260 ARG A N 1
ATOM 2089 C CA . ARG A 1 260 ? 18.738 2.472 8.291 1.00 57.56 260 ARG A CA 1
ATOM 2090 C C . ARG A 1 260 ? 17.659 3.475 7.877 1.00 57.56 260 ARG A C 1
ATOM 2092 O O . ARG A 1 260 ? 17.482 4.453 8.598 1.00 57.56 260 ARG A O 1
ATOM 2099 N N . PRO A 1 261 ? 16.912 3.259 6.784 1.00 66.12 261 PRO A N 1
ATOM 2100 C CA . PRO A 1 261 ? 15.878 4.211 6.385 1.00 66.12 261 PRO A CA 1
ATOM 2101 C C . PRO A 1 261 ? 14.658 4.156 7.300 1.00 66.12 261 PRO A C 1
ATOM 2103 O O . PRO A 1 261 ? 14.292 3.105 7.827 1.00 66.12 261 PRO A O 1
ATOM 2106 N N . ARG A 1 262 ? 14.013 5.311 7.458 1.00 72.88 262 ARG A N 1
ATOM 2107 C CA . ARG A 1 262 ? 12.842 5.524 8.316 1.00 72.88 262 ARG A CA 1
ATOM 2108 C C . ARG A 1 262 ? 11.696 4.544 8.035 1.00 72.88 262 ARG A C 1
ATOM 2110 O O . ARG A 1 262 ? 11.091 4.019 8.966 1.00 72.88 262 ARG A O 1
ATOM 2117 N N . GLY A 1 263 ? 11.453 4.228 6.761 1.00 67.88 263 GLY A N 1
ATOM 2118 C CA . GLY A 1 263 ? 10.423 3.269 6.350 1.00 67.88 263 GLY A CA 1
ATOM 2119 C C . GLY A 1 263 ? 10.599 1.874 6.964 1.00 67.88 263 GLY A C 1
ATOM 2120 O O . GLY A 1 263 ? 9.609 1.243 7.337 1.00 67.88 263 GLY A O 1
ATOM 2121 N N . ASP A 1 264 ? 11.839 1.410 7.168 1.00 69.56 264 ASP A N 1
ATOM 2122 C CA . ASP A 1 264 ? 12.106 0.115 7.816 1.00 69.56 264 ASP A CA 1
ATOM 2123 C C . ASP A 1 264 ? 11.765 0.123 9.306 1.00 69.56 264 ASP A C 1
ATOM 2125 O O . ASP A 1 264 ? 11.457 -0.928 9.868 1.00 69.56 264 ASP A O 1
ATOM 2129 N N . LEU A 1 265 ? 11.866 1.279 9.968 1.00 81.75 265 LEU A N 1
ATOM 2130 C CA . LEU A 1 265 ? 11.442 1.427 11.356 1.00 81.75 265 LEU A CA 1
ATOM 2131 C C . LEU A 1 265 ? 9.918 1.322 11.436 1.00 81.75 265 LEU A C 1
ATOM 2133 O O . LEU A 1 265 ? 9.401 0.484 12.171 1.00 81.75 265 LEU A O 1
ATOM 2137 N N . LEU A 1 266 ? 9.210 2.126 10.644 1.00 82.31 266 LEU A N 1
ATOM 2138 C CA . LEU A 1 266 ? 7.747 2.208 10.663 1.00 82.31 266 LEU A CA 1
ATOM 2139 C C . LEU A 1 266 ? 7.092 0.880 10.275 1.00 82.31 266 LEU A C 1
ATOM 2141 O O . LEU A 1 266 ? 6.162 0.425 10.939 1.00 82.31 266 LEU A O 1
ATOM 2145 N N . SER A 1 267 ? 7.645 0.194 9.273 1.00 78.31 267 SER A N 1
ATOM 2146 C CA . SER A 1 267 ? 7.144 -1.105 8.801 1.00 78.31 267 SER A CA 1
ATOM 2147 C C . SER A 1 267 ? 7.252 -2.231 9.839 1.00 78.31 267 SER A C 1
ATOM 2149 O O . SER A 1 267 ? 6.626 -3.271 9.675 1.00 78.31 267 SER A O 1
ATOM 2151 N N . ARG A 1 268 ? 8.027 -2.066 10.924 1.00 84.38 268 ARG A N 1
ATOM 2152 C CA . ARG A 1 268 ? 8.059 -3.044 12.035 1.00 84.38 268 ARG A CA 1
ATOM 2153 C C . ARG A 1 268 ? 6.833 -2.954 12.931 1.00 84.38 268 ARG A C 1
ATOM 2155 O O . ARG A 1 268 ? 6.490 -3.932 13.592 1.00 84.38 268 ARG A O 1
ATOM 2162 N N . TYR A 1 269 ? 6.226 -1.774 12.989 1.00 87.81 269 TYR A N 1
ATOM 2163 C CA . TYR A 1 269 ? 5.104 -1.470 13.869 1.00 87.81 269 TYR A CA 1
ATOM 2164 C C . TYR A 1 269 ? 3.775 -1.436 13.106 1.00 87.81 269 TYR A C 1
ATOM 2166 O O . TYR A 1 269 ? 2.726 -1.714 13.689 1.00 87.81 269 TYR A O 1
ATOM 2174 N N . ALA A 1 270 ? 3.815 -1.168 11.802 1.00 87.81 270 ALA A N 1
ATOM 2175 C CA . ALA A 1 270 ? 2.651 -1.143 10.931 1.00 87.81 270 ALA A CA 1
ATOM 2176 C C . ALA A 1 270 ? 2.415 -2.486 10.221 1.00 87.81 270 ALA A C 1
ATOM 2178 O O . ALA A 1 270 ? 3.344 -3.123 9.738 1.00 87.81 270 ALA A O 1
ATOM 2179 N N . ASP A 1 271 ? 1.150 -2.890 10.125 1.00 84.88 271 ASP A N 1
ATOM 2180 C CA . ASP A 1 271 ? 0.697 -3.994 9.266 1.00 84.88 271 ASP A CA 1
ATOM 2181 C C . ASP A 1 271 ? 0.193 -3.476 7.914 1.00 84.88 271 ASP A C 1
ATOM 2183 O O . ASP A 1 271 ? 0.256 -4.176 6.902 1.00 84.88 271 ASP A O 1
ATOM 2187 N N . ARG A 1 272 ? -0.315 -2.238 7.894 1.00 85.69 272 ARG A N 1
ATOM 2188 C CA . ARG A 1 272 ? -0.765 -1.544 6.688 1.00 85.69 272 ARG A CA 1
ATOM 2189 C C . ARG A 1 272 ? -0.238 -0.121 6.671 1.00 85.69 272 ARG A C 1
ATOM 2191 O O . ARG A 1 272 ? -0.147 0.512 7.720 1.00 85.69 272 ARG A O 1
ATOM 2198 N N . ALA A 1 273 ? 0.066 0.377 5.483 1.00 85.69 273 ALA A N 1
ATOM 2199 C CA . ALA A 1 273 ? 0.368 1.774 5.244 1.00 85.69 273 ALA A CA 1
ATOM 2200 C C . ALA A 1 273 ? -0.278 2.219 3.936 1.00 85.69 273 ALA A C 1
ATOM 2202 O O . ALA A 1 273 ? -0.192 1.517 2.926 1.00 85.69 273 ALA A O 1
ATOM 2203 N N . PHE A 1 274 ? -0.905 3.387 3.946 1.00 81.81 274 PHE A N 1
ATOM 2204 C CA . PHE A 1 274 ? -1.461 3.975 2.739 1.00 81.81 274 PHE A CA 1
ATOM 2205 C C . PHE A 1 274 ? -1.406 5.504 2.778 1.00 81.81 274 PHE A C 1
ATOM 2207 O O . PHE A 1 274 ? -1.433 6.105 3.857 1.00 81.81 274 PHE A O 1
ATOM 2214 N N . PRO A 1 275 ? -1.332 6.160 1.609 1.00 82.12 275 PRO A N 1
ATOM 2215 C CA . PRO A 1 275 ? -1.476 7.604 1.526 1.00 82.12 275 PRO A CA 1
ATOM 2216 C C . PRO A 1 275 ? -2.847 8.052 2.029 1.00 82.12 275 PRO A C 1
ATOM 2218 O O . PRO A 1 275 ? -3.859 7.398 1.781 1.00 82.12 275 PRO A O 1
ATOM 2221 N N . TRP A 1 276 ? -2.896 9.203 2.686 1.00 83.69 276 TRP A N 1
ATOM 2222 C CA . TRP A 1 276 ? -4.120 9.747 3.274 1.00 83.69 276 TRP A CA 1
ATOM 2223 C C . TRP A 1 276 ? -5.291 9.903 2.300 1.00 83.69 276 TRP A C 1
ATOM 2225 O O . TRP A 1 276 ? -6.437 9.769 2.716 1.00 83.69 276 TRP A O 1
ATOM 2235 N N . TYR A 1 277 ? -5.030 10.139 1.009 1.00 78.56 277 TYR A N 1
ATOM 2236 C CA . TYR A 1 277 ? -6.086 10.308 0.011 1.00 78.56 277 TYR A CA 1
ATOM 2237 C C . TYR A 1 277 ? -6.933 9.041 -0.163 1.00 78.56 277 TYR A C 1
ATOM 2239 O O . TYR A 1 277 ? -8.067 9.131 -0.621 1.00 78.56 277 TYR A O 1
ATOM 2247 N N . ILE A 1 278 ? -6.427 7.868 0.244 1.00 83.81 278 ILE A N 1
ATOM 2248 C CA . ILE A 1 278 ? -7.212 6.628 0.296 1.00 83.81 278 ILE A CA 1
ATOM 2249 C C . ILE A 1 278 ? -8.411 6.785 1.239 1.00 83.81 278 ILE A C 1
ATOM 2251 O O . ILE A 1 278 ? -9.459 6.201 0.995 1.00 83.81 278 ILE A O 1
ATOM 2255 N N . LEU A 1 279 ? -8.306 7.630 2.271 1.00 87.50 279 LEU A N 1
ATOM 2256 C CA . LEU A 1 279 ? -9.418 7.921 3.172 1.00 87.50 279 LEU A CA 1
ATOM 2257 C C . LEU A 1 279 ? -10.561 8.683 2.493 1.00 87.50 279 LEU A C 1
ATOM 2259 O O . LEU A 1 279 ? -11.647 8.726 3.063 1.00 87.50 279 LEU A O 1
ATOM 2263 N N . ALA A 1 280 ? -10.361 9.296 1.323 1.00 84.25 280 ALA A N 1
ATOM 2264 C CA . ALA A 1 280 ? -11.413 10.036 0.624 1.00 84.25 280 ALA A CA 1
ATOM 2265 C C . ALA A 1 280 ? -12.455 9.120 -0.048 1.00 84.25 280 ALA A C 1
ATOM 2267 O O . ALA A 1 280 ? -13.556 9.580 -0.341 1.00 84.25 280 ALA A O 1
ATOM 2268 N N . ASP A 1 281 ? -12.128 7.841 -0.259 1.00 86.75 281 ASP A N 1
ATOM 2269 C CA . ASP A 1 281 ? -12.984 6.852 -0.915 1.00 86.75 281 ASP A CA 1
ATOM 2270 C C . ASP A 1 281 ? -13.223 5.659 0.026 1.00 86.75 281 ASP A C 1
ATOM 2272 O O . ASP A 1 281 ? -12.297 4.935 0.394 1.00 86.75 281 ASP A O 1
ATOM 2276 N N . ASP A 1 282 ? -14.479 5.469 0.441 1.00 87.75 282 ASP A N 1
ATOM 2277 C CA . ASP A 1 282 ? -14.862 4.419 1.391 1.00 87.75 282 ASP A CA 1
ATOM 2278 C C . ASP A 1 282 ? -14.641 3.007 0.829 1.00 87.75 282 ASP A C 1
ATOM 2280 O O . ASP A 1 282 ? -14.242 2.115 1.580 1.00 87.75 282 ASP A O 1
ATOM 2284 N N . GLU A 1 283 ? -14.871 2.798 -0.473 1.00 87.44 283 GLU A N 1
ATOM 2285 C CA . GLU A 1 283 ? -14.692 1.492 -1.120 1.00 87.44 283 GLU A CA 1
ATOM 2286 C C . GLU A 1 283 ? -13.205 1.151 -1.217 1.00 87.44 283 GLU A C 1
ATOM 2288 O O . GLU A 1 283 ? -12.785 0.026 -0.926 1.00 87.44 283 GLU A O 1
ATOM 2293 N N . LEU A 1 284 ? -12.385 2.144 -1.565 1.00 82.88 284 LEU A N 1
ATOM 2294 C CA . LEU A 1 284 ? -10.938 1.985 -1.625 1.00 82.88 284 LEU A CA 1
ATOM 2295 C C . LEU A 1 284 ? -10.346 1.738 -0.233 1.00 82.88 284 LEU A C 1
ATOM 2297 O O . LEU A 1 284 ? -9.500 0.856 -0.072 1.00 82.88 284 LEU A O 1
ATOM 2301 N N . LEU A 1 285 ? -10.820 2.457 0.784 1.00 87.44 285 LEU A N 1
ATOM 2302 C CA . LEU A 1 285 ? -10.412 2.242 2.168 1.00 87.44 285 LEU A CA 1
ATOM 2303 C C . LEU A 1 285 ? -10.824 0.856 2.677 1.00 87.44 285 LEU A C 1
ATOM 2305 O O . LEU A 1 285 ? -10.016 0.179 3.308 1.00 87.44 285 LEU A O 1
ATOM 2309 N N . GLU A 1 286 ? -12.047 0.404 2.391 1.00 87.56 286 GLU A N 1
ATOM 2310 C CA . GLU A 1 286 ? -12.494 -0.955 2.722 1.00 87.56 286 GLU A CA 1
ATOM 2311 C C . GLU A 1 286 ? -11.594 -2.005 2.056 1.00 87.56 286 GLU A C 1
ATOM 2313 O O . GLU A 1 286 ? -11.093 -2.904 2.736 1.00 87.56 286 GLU A O 1
ATOM 2318 N N . SER A 1 287 ? -11.256 -1.818 0.776 1.00 83.75 287 SER A N 1
ATOM 2319 C CA . SER A 1 287 ? -10.310 -2.696 0.079 1.00 83.75 287 SER A CA 1
ATOM 2320 C C . SER A 1 287 ? -8.920 -2.722 0.736 1.00 83.75 287 SER A C 1
ATOM 2322 O O . SER A 1 287 ? -8.286 -3.777 0.794 1.00 83.75 287 SER A O 1
ATOM 2324 N N . ALA A 1 288 ? -8.472 -1.599 1.314 1.00 80.81 288 ALA A N 1
ATOM 2325 C CA . ALA A 1 288 ? -7.192 -1.502 2.015 1.00 80.81 288 ALA A CA 1
ATOM 2326 C C . ALA A 1 288 ? -7.158 -2.279 3.343 1.00 80.81 288 ALA A C 1
ATOM 2328 O O . ALA A 1 288 ? -6.090 -2.721 3.778 1.00 80.81 288 ALA A O 1
ATOM 2329 N N . PHE A 1 289 ? -8.316 -2.487 3.977 1.00 83.56 289 PHE A N 1
ATOM 2330 C CA . PHE A 1 289 ? -8.447 -3.351 5.152 1.00 83.56 289 PHE A CA 1
ATOM 2331 C C . PHE A 1 289 ? -8.557 -4.837 4.792 1.00 83.56 289 PHE A C 1
ATOM 2333 O O . PHE A 1 289 ? -8.073 -5.687 5.547 1.00 83.56 289 PHE A O 1
ATOM 2340 N N . GLU A 1 290 ? -9.197 -5.161 3.669 1.00 80.94 290 GLU A N 1
ATOM 2341 C CA . GLU A 1 290 ? -9.458 -6.542 3.255 1.00 80.94 290 GLU A CA 1
ATOM 2342 C C . GLU A 1 290 ? -8.253 -7.212 2.591 1.00 80.94 290 GLU A C 1
ATOM 2344 O O . GLU A 1 290 ? -7.982 -8.395 2.838 1.00 80.94 290 GLU A O 1
ATOM 2349 N N . ASP A 1 291 ? -7.504 -6.472 1.774 1.00 70.38 291 ASP A N 1
ATOM 2350 C CA . ASP A 1 291 ? -6.393 -7.036 1.025 1.00 70.38 291 ASP A CA 1
ATOM 2351 C C . ASP A 1 291 ? -5.154 -7.233 1.917 1.00 70.38 291 ASP A C 1
ATOM 2353 O O . ASP A 1 291 ? -4.689 -6.346 2.645 1.00 70.38 291 ASP A O 1
ATOM 2357 N N . ARG A 1 292 ? -4.627 -8.462 1.899 1.00 56.94 292 ARG A N 1
ATOM 2358 C CA . ARG A 1 292 ? -3.444 -8.862 2.671 1.00 56.94 292 ARG A CA 1
ATOM 2359 C C . ARG A 1 292 ? -2.138 -8.629 1.934 1.00 56.94 292 ARG A C 1
ATOM 2361 O O . ARG A 1 292 ? -1.101 -8.618 2.590 1.00 56.94 292 ARG A O 1
ATOM 2368 N N . GLU A 1 293 ? -2.172 -8.471 0.614 1.00 53.16 293 GLU A N 1
ATOM 2369 C CA . GLU A 1 293 ? -0.958 -8.496 -0.206 1.00 53.16 293 GLU A CA 1
ATOM 2370 C C . GLU A 1 293 ? -0.499 -7.113 -0.705 1.00 53.16 293 GLU A C 1
ATOM 2372 O O . GLU A 1 293 ? 0.594 -7.027 -1.264 1.00 53.16 293 GLU A O 1
ATOM 2377 N N . SER A 1 294 ? -1.263 -6.029 -0.502 1.00 49.91 294 SER A N 1
ATOM 2378 C CA . SER A 1 294 ? -1.097 -4.810 -1.323 1.00 49.91 294 SER A CA 1
ATOM 2379 C C . SER A 1 294 ? -0.717 -3.494 -0.627 1.00 49.91 294 SER A C 1
ATOM 2381 O O . SER A 1 294 ? -0.405 -2.540 -1.337 1.00 49.91 294 SER A O 1
ATOM 2383 N N . PHE A 1 295 ? -0.639 -3.408 0.707 1.00 55.00 295 PHE A N 1
ATOM 2384 C CA . PHE A 1 295 ? -0.448 -2.109 1.387 1.00 55.00 295 PHE A CA 1
ATOM 2385 C C . PHE A 1 295 ? 0.623 -2.125 2.480 1.00 55.00 295 PHE A C 1
ATOM 2387 O O . PHE A 1 295 ? 0.374 -1.724 3.615 1.00 55.00 295 PHE A O 1
ATOM 2394 N N . LEU A 1 296 ? 1.825 -2.599 2.160 1.00 53.94 296 LEU A N 1
ATOM 2395 C CA . LEU A 1 296 ? 3.001 -2.243 2.956 1.00 53.94 296 LEU A CA 1
ATOM 2396 C C . LEU A 1 296 ? 3.598 -0.944 2.411 1.00 53.94 296 LEU A C 1
ATOM 2398 O O . LEU A 1 296 ? 3.563 -0.696 1.204 1.00 53.94 296 LEU A O 1
ATOM 2402 N N . ALA A 1 297 ? 4.148 -0.128 3.312 1.00 59.69 297 ALA A N 1
ATOM 2403 C CA . ALA A 1 297 ? 4.964 1.016 2.927 1.00 59.69 297 ALA A CA 1
ATOM 2404 C C . ALA A 1 297 ? 6.090 0.543 2.000 1.00 59.69 297 ALA A C 1
ATOM 2406 O O . ALA A 1 297 ? 6.582 -0.580 2.152 1.00 59.69 297 ALA A O 1
ATOM 2407 N N . LEU A 1 298 ? 6.486 1.390 1.043 1.00 57.25 298 LEU A N 1
ATOM 2408 C CA . LEU A 1 298 ? 7.641 1.099 0.198 1.00 57.25 298 LEU A CA 1
ATOM 2409 C C . LEU A 1 298 ? 8.816 0.735 1.106 1.00 57.25 298 LEU A C 1
ATOM 2411 O O . LEU A 1 298 ? 9.164 1.480 2.026 1.00 57.25 298 LEU A O 1
ATOM 2415 N N . SER A 1 299 ? 9.420 -0.422 0.858 1.00 62.38 299 SER A N 1
ATOM 2416 C CA . SER A 1 299 ? 10.647 -0.811 1.534 1.00 62.38 299 SER A CA 1
ATOM 2417 C C . SER A 1 299 ? 11.720 0.252 1.318 1.00 62.38 299 SER A C 1
ATOM 2419 O O . SER A 1 299 ? 11.706 1.014 0.353 1.00 62.38 299 SER A O 1
ATOM 2421 N N . SER A 1 300 ? 12.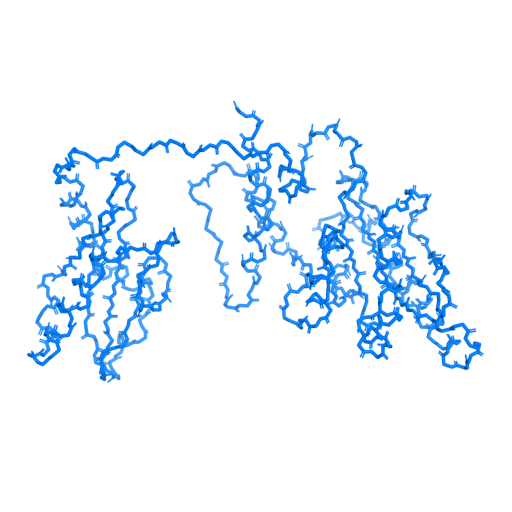720 0.268 2.186 1.00 57.16 300 SER A N 1
ATOM 2422 C CA . SER A 1 300 ? 13.900 1.120 2.037 1.00 57.16 300 SER A CA 1
ATOM 2423 C C . SER A 1 300 ? 14.551 1.096 0.656 1.00 57.16 300 SER A C 1
ATOM 2425 O O . SER A 1 300 ? 15.062 2.105 0.170 1.00 57.16 300 SER A O 1
ATOM 2427 N N . GLU A 1 301 ? 14.581 -0.078 0.032 1.00 61.53 301 GLU A N 1
ATOM 2428 C CA . GLU A 1 301 ? 15.143 -0.245 -1.302 1.00 61.53 301 GLU A CA 1
ATOM 2429 C C . GLU A 1 301 ? 14.233 0.388 -2.357 1.00 61.53 301 GLU A C 1
ATOM 2431 O O . GLU A 1 301 ? 14.707 1.132 -3.215 1.00 61.53 301 GLU A O 1
ATOM 2436 N N . GLU A 1 302 ? 12.927 0.169 -2.234 1.00 67.00 302 GLU A N 1
ATOM 2437 C CA . GLU A 1 302 ? 11.901 0.748 -3.095 1.00 67.00 302 GLU A CA 1
ATOM 2438 C C . GLU A 1 302 ? 11.841 2.277 -2.982 1.00 67.00 302 GLU A C 1
ATOM 2440 O O . GLU A 1 302 ? 11.843 2.958 -4.004 1.00 67.00 302 GLU A O 1
ATOM 2445 N N . MET A 1 303 ? 11.891 2.833 -1.771 1.00 66.12 303 MET A N 1
ATOM 2446 C CA . MET A 1 303 ? 11.899 4.281 -1.553 1.00 66.12 303 MET A CA 1
ATOM 2447 C C . MET A 1 303 ? 13.147 4.935 -2.164 1.00 66.12 303 MET A C 1
ATOM 2449 O O . MET A 1 303 ? 13.039 5.909 -2.899 1.00 66.12 303 MET A O 1
ATOM 2453 N N . ARG A 1 304 ? 14.338 4.345 -1.985 1.00 64.25 304 ARG A N 1
ATOM 2454 C CA . ARG A 1 304 ? 15.578 4.845 -2.615 1.00 64.25 304 ARG A CA 1
ATOM 2455 C C . ARG A 1 304 ? 15.569 4.726 -4.137 1.00 64.25 304 ARG A C 1
ATOM 2457 O O . ARG A 1 304 ? 16.260 5.477 -4.828 1.00 64.25 304 ARG A O 1
ATOM 2464 N N . VAL A 1 305 ? 14.903 3.710 -4.685 1.00 70.50 305 VAL A N 1
ATOM 2465 C CA . VAL A 1 305 ? 14.720 3.576 -6.138 1.00 70.50 305 VAL A CA 1
ATOM 2466 C C . VAL A 1 305 ? 13.766 4.656 -6.635 1.00 70.50 305 VAL A C 1
ATOM 2468 O O . VAL A 1 305 ? 14.086 5.308 -7.625 1.00 70.50 305 VAL A O 1
ATOM 2471 N N . LEU A 1 306 ? 12.664 4.893 -5.924 1.00 70.69 306 LEU A N 1
ATOM 2472 C CA . LEU A 1 306 ? 11.708 5.956 -6.208 1.00 70.69 306 LEU A CA 1
ATOM 2473 C C . LEU A 1 306 ? 12.368 7.345 -6.163 1.00 70.69 306 LEU A C 1
ATOM 2475 O O . LEU A 1 306 ? 12.298 8.072 -7.144 1.00 70.69 306 LEU A O 1
ATOM 2479 N N . GLU A 1 307 ? 13.080 7.694 -5.092 1.00 65.44 307 GLU A N 1
ATOM 2480 C CA . GLU A 1 307 ? 13.778 8.983 -4.948 1.00 65.44 307 GLU A CA 1
ATOM 2481 C C . GLU A 1 307 ? 14.776 9.229 -6.090 1.00 65.44 307 GLU A C 1
ATOM 2483 O O . GLU A 1 307 ? 14.763 10.282 -6.730 1.00 65.44 307 GLU A O 1
ATOM 2488 N N . ARG A 1 308 ? 15.610 8.231 -6.415 1.00 65.75 308 ARG A N 1
ATOM 2489 C CA . ARG A 1 308 ? 16.559 8.324 -7.539 1.00 65.75 308 ARG A CA 1
ATOM 2490 C C . ARG A 1 308 ? 15.849 8.474 -8.877 1.00 65.75 308 ARG A C 1
ATOM 2492 O O . ARG A 1 308 ? 16.300 9.235 -9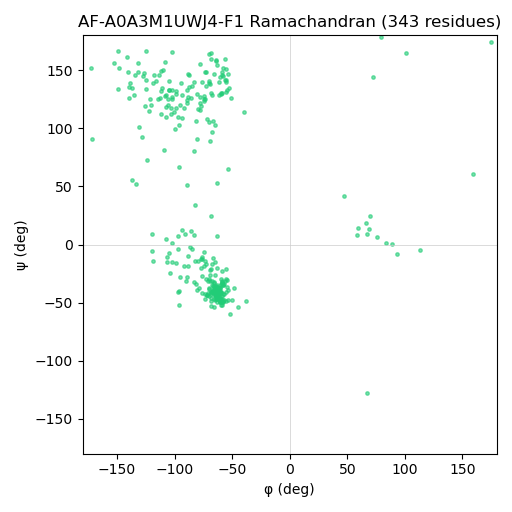.730 1.00 65.75 308 ARG A O 1
ATOM 2499 N N . ALA A 1 309 ? 14.753 7.750 -9.058 1.00 68.69 309 ALA A N 1
ATOM 2500 C CA . ALA A 1 309 ? 13.945 7.809 -10.259 1.00 68.69 309 ALA A CA 1
ATOM 2501 C C . ALA A 1 309 ? 13.281 9.180 -10.448 1.00 68.69 309 ALA A C 1
ATOM 2503 O O . ALA A 1 309 ? 13.206 9.678 -11.571 1.00 68.69 309 ALA A O 1
ATOM 2504 N N . ILE A 1 310 ? 12.812 9.797 -9.363 1.00 64.88 310 ILE A N 1
ATOM 2505 C CA . ILE A 1 310 ? 12.198 11.128 -9.377 1.00 64.88 310 ILE A CA 1
ATOM 2506 C C . ILE A 1 310 ? 13.227 12.186 -9.771 1.00 64.88 310 ILE A C 1
ATOM 2508 O O . ILE A 1 310 ? 12.948 12.993 -10.658 1.00 64.88 310 ILE A O 1
ATOM 2512 N N . VAL A 1 311 ? 14.418 12.151 -9.168 1.00 61.00 311 VAL A N 1
ATOM 2513 C CA . VAL A 1 311 ? 15.488 13.132 -9.421 1.00 61.00 311 VAL A CA 1
ATOM 2514 C C . VAL A 1 311 ? 16.116 12.961 -10.809 1.00 61.00 311 VAL A C 1
ATOM 2516 O O . VAL A 1 311 ? 16.544 13.937 -11.420 1.00 61.00 311 VAL A O 1
ATOM 2519 N N . SER A 1 312 ? 16.168 11.738 -11.337 1.00 59.75 312 SER A N 1
ATOM 2520 C CA . SER A 1 312 ? 16.710 11.477 -12.671 1.00 59.75 312 SER A CA 1
ATOM 2521 C C . SER A 1 312 ? 15.742 11.928 -13.772 1.00 59.75 312 SER A C 1
ATOM 2523 O O . SER A 1 312 ? 14.573 11.541 -13.792 1.00 59.75 312 SER A O 1
ATOM 2525 N N . GLU A 1 313 ? 16.220 12.732 -14.723 1.00 54.91 313 GLU A N 1
ATOM 2526 C CA . GLU A 1 313 ? 15.493 13.046 -15.966 1.00 54.91 313 GLU A CA 1
ATOM 2527 C C . GLU A 1 313 ? 15.703 11.990 -17.063 1.00 54.91 313 GLU A C 1
ATOM 2529 O O . GLU A 1 313 ? 15.093 12.065 -18.131 1.00 54.91 313 GLU A O 1
ATOM 2534 N N . ASP A 1 314 ? 16.548 10.992 -16.798 1.00 47.38 314 ASP A N 1
ATOM 2535 C CA . ASP A 1 314 ? 16.955 9.996 -17.777 1.00 47.38 314 ASP A CA 1
ATOM 2536 C C . ASP A 1 314 ? 15.876 8.920 -17.908 1.00 47.38 314 ASP A C 1
ATOM 2538 O O . ASP A 1 314 ? 15.844 7.907 -17.206 1.00 47.38 314 ASP A O 1
ATOM 2542 N N . LEU A 1 315 ? 14.960 9.154 -18.843 1.00 49.25 315 LEU A N 1
ATOM 2543 C CA . LEU A 1 315 ? 14.079 8.117 -19.354 1.00 49.25 315 LEU A CA 1
ATOM 2544 C C . LEU A 1 315 ? 14.800 7.316 -20.457 1.00 49.25 315 LEU A C 1
ATOM 2546 O O . LEU A 1 315 ? 15.476 7.909 -21.300 1.00 49.25 315 LEU A O 1
ATOM 2550 N N . PRO A 1 316 ? 14.631 5.978 -20.502 1.00 54.03 316 PRO A N 1
ATOM 2551 C CA . PRO A 1 316 ? 13.707 5.185 -19.691 1.00 54.03 316 PRO A CA 1
ATOM 2552 C C . PRO A 1 316 ? 14.286 4.742 -18.337 1.00 54.03 316 PRO A C 1
ATOM 2554 O O . PRO A 1 316 ? 15.379 4.182 -18.256 1.00 54.03 316 PRO A O 1
ATOM 2557 N N . LEU A 1 317 ? 13.476 4.872 -17.286 1.00 56.41 317 LEU A N 1
ATOM 2558 C CA . LEU A 1 317 ? 13.739 4.254 -15.991 1.00 56.41 317 LEU A CA 1
ATOM 2559 C C . LEU A 1 317 ? 13.377 2.763 -16.043 1.00 56.41 317 LEU A C 1
ATOM 2561 O O . LEU A 1 317 ? 12.227 2.400 -16.296 1.00 56.41 317 LEU A O 1
ATOM 2565 N N . VAL A 1 318 ? 14.343 1.891 -15.758 1.00 67.69 318 VAL A N 1
ATOM 2566 C CA . VAL A 1 318 ? 14.122 0.441 -15.674 1.00 67.69 318 VAL A CA 1
ATOM 2567 C C . VAL A 1 318 ? 14.185 0.002 -14.213 1.00 67.69 318 VAL A C 1
ATOM 2569 O O . VAL A 1 318 ? 15.254 -0.020 -13.610 1.00 67.69 318 VAL A O 1
ATOM 2572 N N . ILE A 1 319 ? 13.034 -0.370 -13.650 1.00 63.88 319 ILE A N 1
ATOM 2573 C CA . ILE A 1 319 ? 12.928 -0.924 -12.294 1.00 63.88 319 ILE A CA 1
ATOM 2574 C C . ILE A 1 319 ? 12.906 -2.454 -12.402 1.00 63.88 319 ILE A C 1
ATOM 2576 O O . ILE A 1 319 ? 11.894 -3.056 -12.774 1.00 63.88 319 ILE A O 1
ATOM 2580 N N . GLU A 1 320 ? 14.033 -3.099 -12.099 1.00 62.03 320 GLU A N 1
ATOM 2581 C CA . GLU A 1 320 ? 14.125 -4.561 -12.043 1.00 62.03 320 GLU A CA 1
ATOM 2582 C C . GLU A 1 320 ? 13.684 -5.082 -10.663 1.00 62.03 320 GLU A C 1
ATOM 2584 O O . GLU A 1 320 ? 14.058 -4.539 -9.629 1.00 62.03 320 GLU A O 1
ATOM 2589 N N . GLY A 1 321 ? 12.885 -6.154 -10.625 1.00 56.03 321 GLY A N 1
ATOM 2590 C CA . GLY A 1 321 ? 12.437 -6.759 -9.366 1.00 56.03 321 GLY A CA 1
ATOM 2591 C C . GLY A 1 321 ? 11.685 -8.076 -9.563 1.00 56.03 321 GLY A C 1
ATOM 2592 O O . GLY A 1 321 ? 11.036 -8.285 -10.594 1.00 56.03 321 GLY A O 1
ATOM 2593 N N . ARG A 1 322 ? 11.734 -8.978 -8.575 1.00 54.84 322 ARG A N 1
ATOM 2594 C CA . ARG A 1 322 ? 11.060 -10.296 -8.613 1.00 54.84 322 ARG A CA 1
ATOM 2595 C C . ARG A 1 322 ? 9.532 -10.159 -8.552 1.00 54.84 322 ARG A C 1
ATOM 2597 O O . ARG A 1 322 ? 9.012 -9.122 -8.155 1.00 54.84 322 ARG A O 1
ATOM 2604 N N . ALA A 1 323 ? 8.774 -11.170 -8.976 1.00 50.94 323 ALA A N 1
ATOM 2605 C CA . ALA A 1 323 ? 7.317 -11.151 -8.789 1.00 50.94 323 ALA A CA 1
ATOM 2606 C C . ALA A 1 323 ? 6.979 -10.925 -7.297 1.00 50.94 323 ALA A C 1
ATOM 2608 O O . ALA A 1 323 ? 7.620 -11.532 -6.442 1.00 50.94 323 ALA A O 1
ATOM 2609 N N . GLY A 1 324 ? 6.048 -10.010 -7.001 1.00 54.72 324 GLY A N 1
ATOM 2610 C CA . GLY A 1 324 ? 5.700 -9.608 -5.628 1.00 54.72 324 GLY A CA 1
ATOM 2611 C C . GLY A 1 324 ? 6.598 -8.539 -4.982 1.00 54.72 324 GLY A C 1
ATOM 2612 O O . GLY A 1 324 ? 6.354 -8.165 -3.847 1.00 54.72 324 GLY A O 1
ATOM 2613 N N . SER A 1 325 ? 7.612 -8.010 -5.677 1.00 62.19 325 SER A N 1
ATOM 2614 C CA . SER A 1 325 ? 8.541 -6.998 -5.134 1.00 62.19 325 SER A CA 1
ATOM 2615 C C . SER A 1 325 ? 8.012 -5.552 -5.194 1.00 62.19 325 SER A C 1
ATOM 2617 O O . SER A 1 325 ? 8.758 -4.675 -5.615 1.00 62.19 325 SER A O 1
ATOM 2619 N N . GLY A 1 326 ? 6.705 -5.332 -5.028 1.00 64.62 326 GLY A N 1
ATOM 2620 C CA . GLY A 1 326 ? 6.124 -3.979 -4.992 1.00 64.62 326 GLY A CA 1
ATOM 2621 C C . GLY A 1 326 ? 6.325 -3.082 -6.229 1.00 64.62 326 GLY A C 1
ATOM 2622 O O . GLY A 1 326 ? 6.041 -1.895 -6.167 1.00 64.62 326 GLY A O 1
ATOM 2623 N N . LYS A 1 327 ? 6.757 -3.603 -7.391 1.00 76.75 327 LYS A N 1
ATOM 2624 C CA . LYS A 1 327 ? 7.023 -2.787 -8.604 1.00 76.75 327 LYS A CA 1
ATOM 2625 C C . LYS A 1 327 ? 5.837 -1.940 -9.053 1.00 76.75 327 LYS A C 1
ATOM 2627 O O . LYS A 1 327 ? 6.048 -0.815 -9.482 1.00 76.75 327 LYS A O 1
ATOM 2632 N N . SER A 1 328 ? 4.621 -2.486 -8.999 1.00 70.44 328 SER A N 1
ATOM 2633 C CA . SER A 1 328 ? 3.404 -1.746 -9.351 1.00 70.44 328 SER A CA 1
ATOM 2634 C C . SER A 1 328 ? 3.137 -0.627 -8.352 1.00 70.44 328 SER A C 1
ATOM 2636 O O . SER A 1 328 ? 2.812 0.478 -8.762 1.00 70.44 328 SER A O 1
ATOM 2638 N N . THR A 1 329 ? 3.362 -0.886 -7.063 1.00 69.19 329 THR A N 1
ATOM 2639 C CA . THR A 1 329 ? 3.329 0.125 -6.005 1.00 69.19 329 THR A CA 1
ATOM 2640 C C . THR A 1 329 ? 4.355 1.217 -6.301 1.00 69.19 329 THR A C 1
ATOM 2642 O O . THR A 1 329 ? 3.985 2.375 -6.435 1.00 69.19 329 THR A O 1
ATOM 2645 N N . LEU A 1 330 ? 5.617 0.861 -6.551 1.00 73.31 330 LEU A N 1
ATOM 2646 C CA . LEU A 1 330 ? 6.678 1.813 -6.887 1.00 73.31 330 LEU A CA 1
ATOM 2647 C C . LEU A 1 330 ? 6.382 2.612 -8.164 1.00 73.31 330 LEU A C 1
ATOM 2649 O O . LEU A 1 330 ? 6.670 3.800 -8.207 1.00 73.31 330 LEU A O 1
ATOM 2653 N N . LEU A 1 331 ? 5.771 1.994 -9.180 1.00 75.38 331 LEU A N 1
ATOM 2654 C CA . LEU A 1 331 ? 5.299 2.672 -10.393 1.00 75.38 331 LEU A CA 1
ATOM 2655 C C . LEU A 1 331 ? 4.156 3.643 -10.104 1.00 75.38 331 LEU A C 1
ATOM 2657 O O . LEU A 1 331 ? 4.162 4.730 -10.667 1.00 75.38 331 LEU A O 1
ATOM 2661 N N . ASN A 1 332 ? 3.211 3.284 -9.233 1.00 71.56 332 ASN A N 1
ATOM 2662 C CA . ASN A 1 332 ? 2.126 4.176 -8.825 1.00 71.56 332 ASN A CA 1
ATOM 2663 C C . ASN A 1 332 ? 2.682 5.400 -8.089 1.00 71.56 332 ASN A C 1
ATOM 2665 O O . ASN A 1 332 ? 2.335 6.526 -8.438 1.00 71.56 332 ASN A O 1
ATOM 2669 N N . TYR A 1 333 ? 3.605 5.192 -7.143 1.00 69.31 333 TYR A N 1
ATOM 2670 C CA . TYR A 1 333 ? 4.302 6.288 -6.470 1.00 69.31 333 TYR A CA 1
ATOM 2671 C C . TYR A 1 333 ? 5.150 7.110 -7.458 1.00 69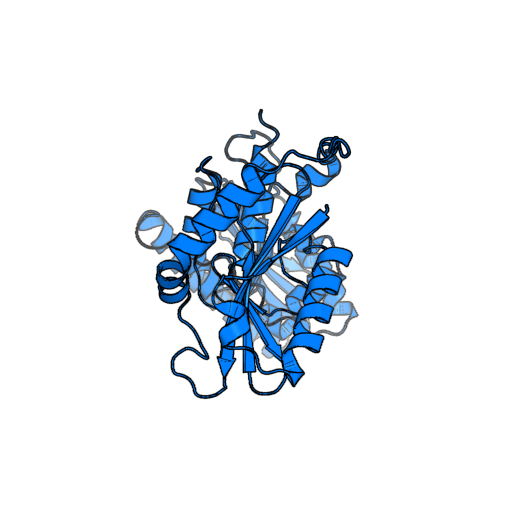.31 333 TYR A C 1
ATOM 2673 O O . TYR A 1 333 ? 5.062 8.328 -7.467 1.00 69.31 333 TYR A O 1
ATOM 2681 N N . TYR A 1 334 ? 5.919 6.477 -8.349 1.00 71.94 334 TYR A N 1
ATOM 2682 C CA . TYR A 1 334 ? 6.742 7.173 -9.347 1.00 71.94 334 TYR A CA 1
ATOM 2683 C C . TYR A 1 334 ? 5.911 7.981 -10.341 1.00 71.94 334 TYR A C 1
ATOM 2685 O O . TYR A 1 334 ? 6.285 9.095 -10.691 1.00 71.94 334 TYR A O 1
ATOM 2693 N N . MET A 1 335 ? 4.799 7.424 -10.817 1.00 68.31 335 MET A N 1
ATOM 2694 C CA . MET A 1 335 ? 3.921 8.079 -11.778 1.00 68.31 335 MET A CA 1
ATOM 2695 C C . MET A 1 335 ? 3.217 9.272 -11.146 1.00 68.31 335 MET A C 1
ATOM 2697 O O . MET A 1 335 ? 3.165 10.314 -11.794 1.00 68.31 335 MET A O 1
ATOM 2701 N N . ALA A 1 336 ? 2.761 9.147 -9.893 1.00 65.19 336 ALA A N 1
ATOM 2702 C CA . ALA A 1 336 ? 2.327 10.294 -9.107 1.00 65.19 336 ALA A CA 1
ATOM 2703 C C . ALA A 1 336 ? 3.436 11.368 -9.119 1.00 65.19 336 ALA A C 1
ATOM 2705 O O . ALA A 1 336 ? 3.296 12.432 -9.722 1.00 65.19 336 ALA A O 1
ATOM 2706 N N . GLU A 1 337 ? 4.625 11.034 -8.630 1.00 59.81 337 GLU A N 1
ATOM 2707 C CA . GLU A 1 337 ? 5.717 12.003 -8.487 1.00 59.81 337 GLU A CA 1
ATOM 2708 C C . GLU A 1 337 ? 6.233 12.610 -9.808 1.00 59.81 337 GLU A C 1
ATOM 2710 O O . GLU A 1 337 ? 6.579 13.790 -9.862 1.00 59.81 337 GLU A O 1
ATOM 2715 N N . LYS A 1 338 ? 6.263 11.859 -10.918 1.00 61.19 338 LYS A N 1
ATOM 2716 C CA . LYS A 1 338 ? 6.720 12.380 -12.220 1.00 61.19 338 LYS A CA 1
ATOM 2717 C C . LYS A 1 338 ? 5.702 13.262 -12.906 1.00 61.19 338 LYS A C 1
ATOM 2719 O O . LYS A 1 338 ? 6.089 14.309 -13.429 1.00 61.19 338 LYS A O 1
ATOM 2724 N N . LEU A 1 339 ? 4.428 12.883 -12.883 1.00 57.72 339 LEU A N 1
ATOM 2725 C CA . LEU A 1 339 ? 3.360 13.793 -13.281 1.00 57.72 339 LEU A CA 1
ATOM 2726 C C . LEU A 1 339 ? 3.393 15.059 -12.397 1.00 57.72 339 LEU A C 1
ATOM 2728 O O . LEU A 1 339 ? 3.166 16.144 -12.917 1.00 57.72 339 LEU A O 1
ATOM 2732 N N . GLY A 1 340 ? 3.830 14.932 -11.132 1.00 48.75 340 GLY A N 1
ATOM 2733 C CA . GLY A 1 340 ? 4.352 15.987 -10.231 1.00 48.75 340 GLY A CA 1
ATOM 2734 C C . GLY A 1 340 ? 5.218 17.066 -10.843 1.00 48.75 340 GLY A C 1
ATOM 2735 O O . GLY A 1 340 ? 5.051 18.256 -10.562 1.00 48.75 340 GLY A O 1
ATOM 2736 N N . SER A 1 341 ? 6.186 16.612 -11.626 1.00 46.41 341 SER A N 1
ATOM 2737 C CA . SER A 1 341 ? 7.343 17.386 -12.066 1.00 46.41 341 SER A CA 1
ATOM 2738 C C . SER A 1 341 ? 7.213 17.972 -13.476 1.00 46.41 341 SER A C 1
ATOM 2740 O O . SER A 1 341 ? 7.965 18.877 -13.827 1.00 46.41 341 SER A O 1
ATOM 2742 N N . LEU A 1 342 ? 6.267 17.481 -14.288 1.00 44.94 342 LEU A N 1
ATOM 2743 C CA . LEU A 1 342 ? 6.076 17.916 -15.681 1.00 44.94 342 LEU A CA 1
ATOM 2744 C C . LEU A 1 342 ? 5.436 19.306 -15.812 1.00 44.94 342 LEU A C 1
ATOM 2746 O O . LEU A 1 342 ? 5.517 19.908 -16.873 1.00 44.94 342 LEU A O 1
ATOM 2750 N N . ASP A 1 343 ? 4.864 19.823 -14.731 1.00 41.44 343 ASP A N 1
ATOM 2751 C CA . ASP A 1 343 ? 4.144 21.100 -14.660 1.00 41.44 343 ASP A CA 1
ATOM 2752 C C . ASP A 1 343 ? 5.062 22.292 -14.273 1.00 41.44 343 ASP A C 1
ATOM 2754 O O . ASP A 1 343 ? 4.609 23.392 -13.969 1.00 41.44 343 ASP A O 1
ATOM 2758 N N . GLN A 1 344 ? 6.385 22.065 -14.238 1.00 40.91 344 GLN A N 1
ATOM 2759 C CA . GLN A 1 344 ? 7.422 23.075 -13.955 1.00 40.91 344 GLN A CA 1
ATOM 2760 C C . GLN A 1 344 ? 8.248 23.485 -15.199 1.00 40.91 344 GLN A C 1
ATOM 2762 O O . GLN A 1 344 ? 9.211 24.245 -15.064 1.00 40.91 344 GLN A O 1
ATOM 2767 N N . ARG A 1 345 ? 7.900 22.994 -16.398 1.00 37.16 345 ARG A N 1
ATOM 2768 C CA . ARG A 1 345 ? 8.482 23.385 -17.698 1.00 37.16 345 ARG A CA 1
ATOM 2769 C C . ARG A 1 345 ? 7.404 23.942 -18.609 1.00 37.16 345 ARG A C 1
ATOM 2771 O O . ARG A 1 345 ? 7.734 24.882 -19.365 1.00 37.16 345 ARG A O 1
#

Nearest PDB structures (foldseek):
  7t3c-assembly1_C  TM=5.880E-01  e=4.173E+00  Homo sapiens
  7t3b-assembly1_C  TM=5.757E-01  e=5.244E+00  Homo sapiens
  8chv-assembly1_C  TM=2.621E-01  e=3.722E+00  Homo sapiens
  9bht-assembly1_C  TM=2.455E-01  e=7.389E+00  Ciona intestinalis

pLDDT: mean 77.89, std 17.42, range [33.69, 98.06]

Sequence (345 aa):
MKCEVHFTRSFWDDVDGESRGAIRSLAAQIEKVGLRENGAIPYFEPLGRCFFKKRVGNRRLLAYVLPFDVVGRQAVLMLQYVPRGAAQYEPDVGALLERHRAEIERVTREVAASPAQPGSEVKPLPPVPDELLYFVHPNRVGMTVCDDRTHTVYLTASVVRAYGKLPKAQQVDLQKALREIVDAPATEHGELQELDCPQFTVYHTRVFDRETTLKEDIVWGIVPRDGSTEAGQERERIDQQFRQFMEDFRAWEERGQSDRPRGDLLSRYADRAFPWYILADDELLESAFEDRESFLALSSEEMRVLERAIVSEDLPLVIEGRAGSGKSTLLNYYMAEKLGSLDQR

Radius of gyration: 26.56 Å; Cα contacts (8 Å, |Δi|>4): 426; chains: 1; bounding box: 44×57×77 Å

Foldseek 3Di:
DFEAEAEFPCAVVQDDPVCVVVVVVLRVVCRVVDAPPVRHRPQWDDPDPQWTWHDDPQWIWIKGWQPDCDDPYTYIYTYHIGGPPPPPRVHDPVVSCVVCVVVSVVVNVVVVPPDDDPDDPDDPDDQDDPVCLVVLALAPPPPPPPPLQSEKEFEFPQALVVLVVDDPVVVVQVLVVLLCQRPDPPDDALDWDWDDTPFWIWIWHWHADPVRRYIYIYTQHIAGPPPDPVSVVSVVVSVVLSVVLSVVVVVCVVVPCPPAHPLVSSLVGGQFIDTPVCSVDPVSVVVRSVDNQAGRDQHPVLVVLLVVLLPDPDPPDDDDDDVSNCVVVSVSSNSSSNSVPPVVD

Solvent-accessible surface area (backbone atoms only — not comparable to full-atom values): 20319 Å² total; per-residue (Å²): 109,53,28,45,73,45,68,42,91,64,29,66,79,58,47,53,82,78,54,48,58,57,52,50,54,49,42,54,48,42,36,72,70,22,59,46,97,86,67,45,56,79,89,43,48,80,70,55,96,52,30,30,39,31,80,57,88,73,25,35,39,34,34,34,49,58,94,60,92,50,93,61,50,45,42,37,38,36,56,44,52,38,50,71,86,46,91,66,54,79,63,56,64,69,62,50,48,68,74,41,42,71,59,52,57,49,52,51,51,54,61,70,68,47,82,79,78,94,80,72,87,76,74,77,77,77,78,82,56,76,86,54,49,69,84,26,40,74,72,67,86,82,59,91,62,90,63,96,68,49,34,38,40,29,31,12,59,54,32,59,61,47,51,80,69,44,56,72,72,55,40,52,53,47,55,51,48,54,49,50,60,68,71,44,78,95,80,61,77,74,43,86,42,80,47,84,52,100,63,30,35,38,34,32,31,35,43,73,38,92,85,77,70,39,37,37,41,38,35,51,32,70,33,54,70,80,76,43,71,65,30,54,52,52,49,53,52,40,55,50,52,51,51,54,48,53,53,54,50,50,58,44,64,73,68,42,80,81,84,61,51,68,49,58,59,51,55,73,61,30,62,34,31,45,57,49,72,45,69,78,36,69,68,59,40,50,48,63,70,69,52,88,88,78,36,66,64,63,46,52,67,51,45,56,49,40,55,53,54,64,73,47,85,68,76,82,80,82,86,83,74,61,93,88,59,50,59,68,58,50,46,52,55,42,51,24,45,45,65,48,57,64,81,79,118

Secondary structure (DSSP, 8-state):
-EEEEEE-TTGGGS--HHHHHHHHHHHHHHHHH---TTSPPTT-EEEETTEEEEEETTEEEEEEE-----TTEEEEEEEEEEETTSTTSS--HHHHHHHHHHHHHHHHHHHHHSPPPS----PPPPPPPHHHHHHH-S--TT--------EEEEE-HHHHHHHTTS-HHHHHHHHHHHHHHHHS----SS-EEEEE-SSEEEEEEEEE-TTT--EEEEEEEEEETT--HHHHHHHHHHHHHHHHHHHHHHHHHHH-TTSS-HHHHHTTT-SEEEEGGGGG-HHHHHHHHH-SSS-PPPPHHHHHHHHHHHH---SPP-----TTSSHHHHHHHHHHHHHHHGGG-

Mean predicted aligned error: 17.39 Å